Protein AF-W6K2W2-F1 (afdb_monomer_lite)

Radius of gyration: 21.56 Å; chains: 1; bounding box: 45×53×51 Å

Foldseek 3Di:
DDDDDDDDDDDDDDPPDPPDQDALACVLVVLVVQCVVCVHAPQDDDLVLLVVVLCVLVVNDDDDADLLSLLSLQVSLVVLVLLLLLLLVLLLVLLVVNVVGHPCSQSLCVSLVHHPVNNVVSVVVCPPPDDNPRPVLVVQQPPRPSDHSSNSNNSSVQVSLSSVLSSLVSLLVSLVNLVVCCVPQNQQRSLVSHPPGNGSVRSVVSSVVSCVQQNHPPDPSNRRDRDD

Organism: NCBI:txid1193182

Structure (mmCIF, N/CA/C/O backbone):
data_AF-W6K2W2-F1
#
_entry.id   AF-W6K2W2-F1
#
loop_
_atom_site.group_PDB
_atom_site.id
_atom_site.type_symbol
_atom_site.label_atom_id
_atom_site.label_alt_id
_atom_site.label_comp_id
_atom_site.label_asym_id
_atom_site.label_entity_id
_atom_site.label_seq_id
_atom_site.pdbx_PDB_ins_code
_atom_site.Cartn_x
_atom_site.Cartn_y
_atom_site.Cartn_z
_atom_site.occupancy
_atom_site.B_iso_or_equiv
_atom_site.auth_seq_id
_atom_site.auth_comp_id
_atom_site.auth_asym_id
_atom_site.auth_atom_id
_atom_site.pdbx_PDB_model_num
ATOM 1 N N . MET A 1 1 ? 14.641 -29.667 9.450 1.00 38.62 1 MET A N 1
ATOM 2 C CA . MET A 1 1 ? 15.359 -30.822 8.860 1.00 38.62 1 MET A CA 1
ATOM 3 C C . MET A 1 1 ? 14.379 -31.987 8.901 1.00 38.62 1 MET A C 1
ATOM 5 O O . MET A 1 1 ? 13.889 -32.239 9.996 1.00 38.62 1 MET A O 1
ATOM 9 N N . PRO A 1 2 ? 13.960 -32.553 7.755 1.00 34.44 2 PRO A N 1
ATOM 10 C CA . PRO A 1 2 ? 14.846 -33.284 6.848 1.00 34.44 2 PRO A CA 1
ATOM 11 C C . PRO A 1 2 ? 14.806 -32.819 5.383 1.00 34.44 2 PRO A C 1
ATOM 13 O O . PRO A 1 2 ? 13.928 -32.078 4.952 1.00 34.44 2 PRO A O 1
ATOM 16 N N . VAL A 1 3 ? 15.839 -33.260 4.669 1.00 30.75 3 VAL A N 1
ATOM 17 C CA . VAL A 1 3 ? 16.183 -33.016 3.267 1.00 30.75 3 VAL A CA 1
ATOM 18 C C . VAL A 1 3 ? 15.676 -34.199 2.442 1.00 30.75 3 VAL A C 1
ATOM 20 O O . VAL A 1 3 ? 16.015 -35.338 2.755 1.00 30.75 3 VAL A O 1
ATOM 23 N N . CYS A 1 4 ? 14.914 -33.944 1.378 1.00 31.50 4 CYS A N 1
ATOM 24 C CA . CYS A 1 4 ? 14.643 -34.941 0.343 1.00 31.50 4 CYS A CA 1
ATOM 25 C C . CYS A 1 4 ? 15.599 -34.710 -0.831 1.00 31.50 4 CYS A C 1
ATOM 27 O O . CYS A 1 4 ? 15.450 -33.763 -1.599 1.00 31.50 4 CYS A O 1
ATOM 29 N N . LEU A 1 5 ? 16.600 -35.584 -0.929 1.00 31.94 5 LEU A N 1
ATOM 30 C CA . LEU A 1 5 ? 17.456 -35.766 -2.096 1.00 31.94 5 LEU A CA 1
ATOM 31 C C . LEU A 1 5 ? 16.705 -36.628 -3.114 1.00 31.94 5 LEU A C 1
ATOM 33 O O . LEU A 1 5 ? 16.309 -37.748 -2.798 1.00 31.94 5 LEU A O 1
ATOM 37 N N . TRP A 1 6 ? 16.557 -36.131 -4.338 1.00 29.23 6 TRP A N 1
ATOM 38 C CA . TRP A 1 6 ? 16.243 -36.964 -5.494 1.00 29.23 6 TRP A CA 1
ATOM 39 C C . TRP A 1 6 ? 17.297 -36.702 -6.567 1.00 29.23 6 TRP A C 1
ATOM 41 O O . TRP A 1 6 ? 17.437 -35.585 -7.059 1.00 29.23 6 TRP A O 1
ATOM 51 N N . TRP A 1 7 ? 18.080 -37.738 -6.865 1.00 34.34 7 TRP A N 1
ATOM 52 C CA . TRP A 1 7 ? 18.993 -37.802 -7.999 1.00 34.34 7 TRP A CA 1
ATOM 53 C C . TRP A 1 7 ? 18.251 -38.453 -9.167 1.00 34.34 7 TRP A C 1
ATOM 55 O O . TRP A 1 7 ? 17.715 -39.548 -9.023 1.00 34.34 7 TRP A O 1
ATOM 65 N N . GLY A 1 8 ? 18.246 -37.788 -10.318 1.00 30.00 8 GLY A N 1
ATOM 66 C CA . GLY A 1 8 ? 17.743 -38.314 -11.582 1.00 30.00 8 GLY A CA 1
ATOM 67 C C . GLY A 1 8 ? 18.580 -37.747 -12.722 1.00 30.00 8 GLY A C 1
ATOM 68 O O . GLY A 1 8 ? 18.632 -36.537 -12.922 1.00 30.00 8 GLY A O 1
ATOM 69 N N . SER A 1 9 ? 19.301 -38.636 -13.389 1.00 32.00 9 SER A N 1
ATOM 70 C CA . SER A 1 9 ? 20.388 -38.382 -14.329 1.00 32.00 9 SER A CA 1
ATOM 71 C C . SER A 1 9 ? 19.977 -37.688 -15.634 1.00 32.00 9 SER A C 1
ATOM 73 O O . SER A 1 9 ? 19.004 -38.068 -16.273 1.00 32.00 9 SER A O 1
ATOM 75 N N . GLY A 1 10 ? 20.815 -36.730 -16.044 1.00 28.45 10 GLY A N 1
ATOM 76 C CA . GLY A 1 10 ? 21.293 -36.475 -17.409 1.00 28.45 10 GLY A CA 1
ATOM 77 C C . GLY A 1 10 ? 20.328 -36.563 -18.595 1.00 28.45 10 GLY A C 1
ATOM 78 O O . GLY A 1 10 ? 20.159 -37.629 -19.175 1.00 28.45 10 GLY A O 1
ATOM 79 N N . VAL A 1 11 ? 19.916 -35.395 -19.097 1.00 32.28 11 VAL A N 1
ATOM 80 C CA . VAL A 1 11 ? 19.831 -35.143 -20.544 1.00 32.28 11 VAL A CA 1
ATOM 81 C C . VAL A 1 11 ? 20.497 -33.798 -20.824 1.00 32.28 11 VAL A C 1
ATOM 83 O O . VAL A 1 11 ? 20.046 -32.747 -20.372 1.00 32.28 11 VAL A O 1
ATOM 86 N N . SER A 1 12 ? 21.615 -33.855 -21.544 1.00 37.69 12 SER A N 1
ATOM 87 C CA . SER A 1 12 ? 22.362 -32.708 -22.048 1.00 37.69 12 SER A CA 1
ATOM 88 C C . SER A 1 12 ? 21.504 -31.916 -23.035 1.00 37.69 12 SER A C 1
ATOM 90 O O . SER A 1 12 ? 21.269 -32.359 -24.155 1.00 37.69 12 SER A O 1
ATOM 92 N N . GLY A 1 13 ? 21.051 -30.735 -22.617 1.00 28.61 13 GLY A N 1
ATOM 93 C CA . GLY A 1 13 ? 20.374 -29.752 -23.458 1.00 28.61 13 GLY A CA 1
ATOM 94 C C . GLY A 1 13 ? 21.005 -28.379 -23.245 1.00 28.61 13 GLY A C 1
ATOM 95 O O . GLY A 1 13 ? 21.094 -27.898 -22.116 1.00 28.61 13 GLY A O 1
ATOM 96 N N . HIS A 1 14 ? 21.503 -27.798 -24.333 1.00 31.19 14 HIS A N 1
ATOM 97 C CA . HIS A 1 14 ? 22.222 -26.529 -24.450 1.00 31.19 14 HIS A CA 1
ATOM 98 C C . HIS A 1 14 ? 21.904 -25.456 -23.389 1.00 31.19 14 HIS A C 1
ATOM 100 O O . HIS A 1 14 ? 20.979 -24.662 -23.535 1.00 31.19 14 HIS A O 1
ATOM 106 N N . HIS A 1 15 ? 22.758 -25.352 -22.368 1.00 33.19 15 HIS A N 1
ATOM 107 C CA . HIS A 1 15 ? 22.876 -24.154 -21.533 1.00 33.19 15 HIS A CA 1
ATOM 108 C C . HIS A 1 15 ? 23.843 -23.187 -22.219 1.00 33.19 15 HIS A C 1
ATOM 110 O O . HIS A 1 15 ? 25.023 -23.111 -21.892 1.00 33.19 15 HIS A O 1
ATOM 116 N N . GLY A 1 16 ? 23.339 -22.516 -23.251 1.00 34.50 16 GLY A N 1
ATOM 117 C CA . GLY A 1 16 ? 24.110 -21.635 -24.122 1.00 34.50 16 GLY A CA 1
ATOM 118 C C . GLY A 1 16 ? 23.427 -20.293 -24.332 1.00 34.50 16 GLY A C 1
ATOM 119 O O . GLY A 1 16 ? 23.250 -19.871 -25.464 1.00 34.50 16 GLY A O 1
ATOM 120 N N . ALA A 1 17 ? 23.025 -19.631 -23.251 1.00 36.12 17 ALA A N 1
ATOM 121 C CA . ALA A 1 17 ? 22.763 -18.199 -23.265 1.00 36.12 17 ALA A CA 1
ATOM 122 C C . ALA A 1 17 ? 23.249 -17.618 -21.938 1.00 36.12 17 ALA A C 1
ATOM 124 O O . ALA A 1 17 ? 22.479 -17.401 -21.005 1.00 36.12 17 ALA A O 1
ATOM 125 N N . MET A 1 18 ? 24.557 -17.365 -21.848 1.00 37.97 18 MET A N 1
ATOM 126 C CA . MET A 1 18 ? 25.012 -16.245 -21.032 1.00 37.97 18 MET A CA 1
ATOM 127 C C . MET A 1 18 ? 24.288 -15.020 -21.591 1.00 37.97 18 MET A C 1
ATOM 129 O O . MET A 1 18 ? 24.628 -14.546 -22.673 1.00 37.97 18 MET A O 1
ATOM 133 N N . THR A 1 19 ? 23.225 -14.574 -20.924 1.00 49.19 19 THR A N 1
ATOM 134 C CA . THR A 1 19 ? 22.521 -13.339 -21.264 1.00 49.19 19 THR A CA 1
ATOM 135 C C . THR A 1 19 ? 23.540 -12.213 -21.194 1.00 49.19 19 THR A C 1
ATOM 137 O O . THR A 1 19 ? 23.893 -11.767 -20.101 1.00 49.19 19 THR A O 1
ATOM 140 N N . ALA A 1 20 ? 24.069 -11.799 -22.346 1.00 54.56 20 ALA A N 1
ATOM 141 C CA . ALA A 1 20 ? 24.861 -10.586 -22.441 1.00 54.56 20 ALA A CA 1
ATOM 142 C C . ALA A 1 20 ? 24.067 -9.468 -21.756 1.00 54.56 20 ALA A C 1
ATOM 144 O O . ALA A 1 20 ? 22.859 -9.356 -21.982 1.00 54.56 20 ALA A O 1
ATOM 145 N N . ALA A 1 21 ? 24.721 -8.696 -20.882 1.00 61.44 21 ALA A N 1
ATOM 146 C CA . ALA A 1 21 ? 24.079 -7.572 -20.216 1.00 61.44 21 ALA A CA 1
ATOM 147 C C . ALA A 1 21 ? 23.431 -6.681 -21.289 1.00 61.44 21 ALA A C 1
ATOM 149 O O . ALA A 1 21 ? 24.121 -6.150 -22.162 1.00 61.44 21 ALA A O 1
ATOM 150 N N . ARG A 1 22 ? 22.094 -6.616 -21.278 1.00 74.50 22 ARG A N 1
ATOM 151 C CA . ARG A 1 22 ? 21.307 -5.877 -22.272 1.00 74.50 22 ARG A CA 1
ATOM 152 C C . ARG A 1 22 ? 21.637 -4.397 -22.149 1.00 74.50 22 ARG A C 1
ATOM 154 O O . ARG A 1 22 ? 21.842 -3.895 -21.040 1.00 74.50 22 ARG A O 1
ATOM 161 N N . LYS A 1 23 ? 21.738 -3.708 -23.284 1.00 88.06 23 LYS A N 1
ATOM 162 C CA . LYS A 1 23 ? 22.170 -2.311 -23.296 1.00 88.06 23 LYS A CA 1
ATOM 163 C C . LYS A 1 23 ? 21.082 -1.436 -22.665 1.00 88.06 23 LYS A C 1
ATOM 165 O O . LYS A 1 23 ? 19.904 -1.732 -22.845 1.00 88.06 23 LYS A O 1
ATOM 170 N N . PRO A 1 24 ? 21.441 -0.326 -21.997 1.00 89.62 24 PRO A N 1
ATOM 171 C CA . PRO A 1 24 ? 20.452 0.605 -21.451 1.00 89.62 24 PRO A CA 1
ATOM 172 C C . PRO A 1 24 ? 19.453 1.162 -22.476 1.00 89.62 24 PRO A C 1
ATOM 174 O O . PRO A 1 24 ? 18.343 1.541 -22.109 1.00 89.62 24 PRO A O 1
ATOM 177 N N . SER A 1 25 ? 19.824 1.175 -23.763 1.00 89.19 25 SER A N 1
ATOM 178 C CA . SER A 1 25 ? 18.937 1.516 -24.882 1.00 89.19 25 SER A CA 1
ATOM 179 C C . SER A 1 25 ? 17.743 0.573 -25.036 1.00 89.19 25 SER A C 1
ATOM 181 O O . SER A 1 25 ? 16.708 0.992 -25.540 1.00 89.19 25 SER A O 1
ATOM 183 N N . ASP A 1 26 ? 17.878 -0.678 -24.594 1.00 92.31 26 ASP A N 1
ATOM 184 C CA . ASP A 1 26 ? 16.907 -1.744 -24.849 1.00 92.31 26 ASP A CA 1
ATOM 185 C C . ASP A 1 26 ? 15.904 -1.878 -23.685 1.00 92.31 26 ASP A C 1
ATOM 187 O O . ASP A 1 26 ? 14.885 -2.552 -23.804 1.00 92.31 26 ASP A O 1
ATOM 191 N N . TRP A 1 27 ? 16.153 -1.216 -22.545 1.00 95.00 27 TRP A N 1
ATOM 192 C CA . TRP A 1 27 ? 15.378 -1.414 -21.312 1.00 95.00 27 TRP A CA 1
ATOM 193 C C . TRP A 1 27 ? 13.898 -1.040 -21.432 1.00 95.00 27 TRP A C 1
ATOM 195 O O . TRP A 1 27 ? 13.063 -1.683 -20.797 1.00 95.00 27 TRP A O 1
ATOM 205 N N . LEU A 1 28 ? 13.550 -0.028 -22.233 1.00 95.25 28 LEU A N 1
ATOM 206 C CA . LEU A 1 28 ? 12.148 0.358 -22.444 1.00 95.25 28 LEU A CA 1
ATOM 207 C C . LEU A 1 28 ? 11.391 -0.687 -23.273 1.00 95.25 28 LEU A C 1
ATOM 209 O O . LEU A 1 28 ? 10.232 -0.998 -22.982 1.00 95.25 28 LEU A O 1
ATOM 213 N N . GLU A 1 29 ? 12.053 -1.257 -24.280 1.00 94.69 29 GLU A N 1
ATOM 214 C CA . GLU A 1 29 ? 11.504 -2.349 -25.080 1.00 94.69 29 GLU A CA 1
ATOM 215 C C . GLU A 1 29 ? 11.360 -3.613 -24.228 1.00 94.69 29 GLU A C 1
ATOM 217 O O . GLU A 1 29 ? 10.276 -4.196 -24.187 1.00 94.69 29 GLU A O 1
ATOM 222 N N . ASP A 1 30 ? 12.400 -3.976 -23.472 1.00 93.50 30 ASP A N 1
ATOM 223 C CA . ASP A 1 30 ? 12.386 -5.122 -22.559 1.00 93.50 30 ASP A CA 1
ATOM 224 C C . ASP A 1 30 ? 11.271 -4.973 -21.500 1.00 93.50 30 ASP A C 1
ATOM 226 O O . ASP A 1 30 ? 10.539 -5.925 -21.232 1.00 93.50 30 ASP A O 1
ATOM 230 N N . MET A 1 31 ? 11.067 -3.772 -20.940 1.00 94.06 31 MET A N 1
ATOM 231 C CA . MET A 1 31 ? 9.962 -3.490 -20.010 1.00 94.06 31 MET A CA 1
ATOM 232 C C . MET A 1 31 ? 8.589 -3.622 -20.682 1.00 94.06 31 MET A C 1
ATOM 234 O O . MET A 1 31 ? 7.656 -4.194 -20.114 1.00 94.06 31 MET A O 1
ATOM 238 N N . THR A 1 32 ? 8.450 -3.115 -21.906 1.00 93.94 32 THR A N 1
ATOM 239 C CA . THR A 1 32 ? 7.206 -3.231 -22.679 1.00 93.94 32 THR A CA 1
ATOM 240 C C . THR A 1 32 ? 6.889 -4.694 -22.982 1.00 93.94 32 THR A C 1
ATOM 242 O O . THR A 1 32 ? 5.745 -5.131 -22.832 1.00 93.94 32 THR A O 1
ATOM 245 N N . TRP A 1 33 ? 7.901 -5.467 -23.374 1.00 94.00 33 TRP A N 1
ATOM 246 C CA . TRP A 1 33 ? 7.785 -6.904 -23.578 1.00 94.00 33 TRP A CA 1
ATOM 247 C C . TRP A 1 33 ? 7.404 -7.622 -22.281 1.00 94.00 33 TRP A C 1
ATOM 249 O O . TRP A 1 33 ? 6.474 -8.423 -22.301 1.00 94.00 33 TRP A O 1
ATOM 259 N N . HIS A 1 34 ? 8.031 -7.282 -21.151 1.00 93.00 34 HIS A N 1
ATOM 260 C CA . HIS A 1 34 ? 7.729 -7.859 -19.836 1.00 93.00 34 HIS A CA 1
ATOM 261 C C . HIS A 1 34 ? 6.253 -7.682 -19.464 1.00 93.00 34 HIS A C 1
ATOM 263 O O . HIS A 1 34 ? 5.585 -8.660 -19.124 1.00 93.00 34 HIS A O 1
ATOM 269 N N . ARG A 1 35 ? 5.707 -6.463 -19.605 1.00 92.38 35 ARG A N 1
ATOM 270 C CA . ARG A 1 35 ? 4.277 -6.207 -19.344 1.00 92.38 35 ARG A CA 1
ATOM 271 C C . ARG A 1 35 ? 3.378 -7.021 -20.265 1.00 92.38 35 ARG A C 1
ATOM 273 O O . ARG A 1 35 ? 2.355 -7.515 -19.819 1.00 92.38 35 ARG A O 1
ATOM 280 N N . ARG A 1 36 ? 3.729 -7.186 -21.540 1.00 92.94 36 ARG A N 1
ATOM 281 C CA . ARG A 1 36 ? 2.920 -7.999 -22.465 1.00 92.94 36 ARG A CA 1
ATOM 282 C C . ARG A 1 36 ? 2.995 -9.487 -22.136 1.00 92.94 36 ARG A C 1
ATOM 284 O O . ARG A 1 36 ? 1.966 -10.149 -22.112 1.00 92.94 36 ARG A O 1
ATOM 291 N N . MET A 1 37 ? 4.196 -10.000 -21.872 1.00 92.81 37 MET A N 1
ATOM 292 C CA . MET A 1 37 ? 4.434 -11.417 -21.590 1.00 92.81 37 MET A CA 1
ATOM 293 C C . MET A 1 37 ? 3.639 -11.885 -20.373 1.00 92.81 37 MET A C 1
ATOM 295 O O . MET A 1 37 ? 3.075 -12.977 -20.384 1.00 92.81 37 MET A O 1
ATOM 299 N N . TYR A 1 38 ? 3.602 -11.061 -19.330 1.00 89.19 38 TYR A N 1
ATOM 300 C CA . TYR A 1 38 ? 2.978 -11.412 -18.064 1.00 89.19 38 TYR A CA 1
ATOM 301 C C . TYR A 1 38 ? 1.598 -10.806 -17.864 1.00 89.19 38 TYR A C 1
ATOM 303 O O . TYR A 1 38 ? 1.129 -10.817 -16.730 1.00 89.19 38 TYR A O 1
ATOM 311 N N . ASP A 1 39 ? 0.963 -10.279 -18.914 1.00 87.88 39 ASP A N 1
ATOM 312 C 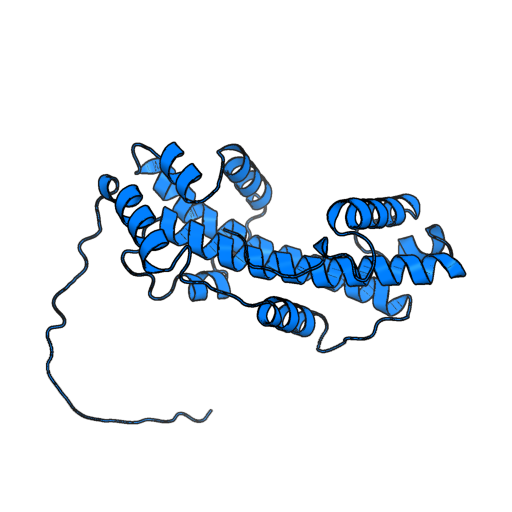CA . ASP A 1 39 ? -0.278 -9.499 -18.821 1.00 87.88 39 ASP A CA 1
ATOM 313 C C . ASP A 1 39 ? -0.249 -8.579 -17.587 1.00 87.88 39 ASP A C 1
ATOM 315 O O . ASP A 1 39 ? -0.905 -8.793 -16.573 1.00 87.88 39 ASP A O 1
ATOM 319 N N . GLN A 1 40 ? 0.649 -7.602 -17.689 1.00 88.81 40 GLN A N 1
ATOM 320 C CA . GLN A 1 40 ? 1.122 -6.646 -16.698 1.00 88.81 40 GLN A CA 1
ATOM 321 C C . GLN A 1 40 ? 2.289 -7.105 -15.822 1.00 88.81 40 GLN A C 1
ATOM 323 O O . GLN A 1 40 ? 3.336 -6.468 -15.902 1.00 88.81 40 GLN A O 1
ATOM 328 N N . SER A 1 41 ? 2.188 -8.155 -15.004 1.00 89.81 41 SER A N 1
ATOM 329 C CA . SER A 1 41 ? 3.255 -8.490 -14.039 1.00 89.81 41 SER A CA 1
ATOM 330 C C . SER A 1 41 ? 3.417 -9.976 -13.763 1.00 89.81 41 SER A C 1
ATOM 332 O O . SER A 1 41 ? 2.448 -10.739 -13.756 1.00 89.81 41 SER A O 1
ATOM 334 N N . LYS A 1 42 ? 4.666 -10.375 -13.493 1.00 92.38 42 LYS A N 1
ATOM 335 C CA . LYS A 1 42 ? 5.005 -11.723 -13.040 1.00 92.38 42 LYS A CA 1
ATOM 336 C C . LYS A 1 42 ? 4.581 -11.939 -11.583 1.00 92.38 42 LYS A C 1
ATOM 338 O O . LYS A 1 42 ? 4.099 -13.018 -11.243 1.00 92.38 42 LYS A O 1
ATOM 343 N N . PHE A 1 43 ? 4.762 -10.938 -10.728 1.00 92.19 43 PHE A N 1
ATOM 344 C CA . PHE A 1 43 ? 4.341 -10.930 -9.336 1.00 92.19 43 PHE A CA 1
ATOM 345 C C . PHE A 1 43 ? 2.839 -10.657 -9.268 1.00 92.19 43 PHE A C 1
ATOM 347 O O . PHE A 1 43 ? 2.370 -9.526 -9.114 1.00 92.19 43 PHE A O 1
ATOM 354 N N . ARG A 1 44 ? 2.074 -11.734 -9.424 1.00 92.81 44 ARG A N 1
ATOM 355 C CA . ARG A 1 44 ? 0.621 -11.721 -9.298 1.00 92.81 44 ARG A CA 1
ATOM 356 C C . ARG A 1 44 ? 0.211 -12.127 -7.899 1.00 92.81 44 ARG A C 1
ATOM 358 O O . ARG A 1 44 ? 0.788 -13.058 -7.339 1.00 92.81 44 ARG A O 1
ATOM 365 N N . TRP A 1 45 ? -0.803 -11.454 -7.387 1.00 94.62 45 TRP A N 1
ATOM 366 C CA . TRP A 1 45 ? -1.437 -11.800 -6.127 1.00 94.62 45 TRP A CA 1
ATOM 367 C C . TRP A 1 45 ? -2.955 -11.715 -6.262 1.00 94.62 45 TRP A C 1
AT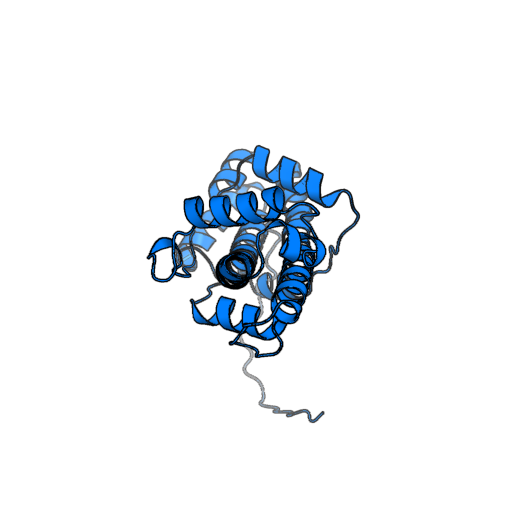OM 369 O O . TRP A 1 45 ? -3.497 -10.941 -7.052 1.00 94.62 45 TRP A O 1
ATOM 379 N N . VAL A 1 46 ? -3.634 -12.560 -5.502 1.00 94.69 46 VAL A N 1
ATOM 380 C CA . VAL A 1 46 ? -5.094 -12.665 -5.427 1.00 94.69 46 VAL A CA 1
ATOM 381 C C . VAL A 1 46 ? -5.583 -12.101 -4.087 1.00 94.69 46 VAL A C 1
ATOM 383 O O . VAL A 1 46 ? -4.763 -11.865 -3.197 1.00 94.69 46 VAL A O 1
ATOM 386 N N . PRO A 1 47 ? -6.891 -11.841 -3.900 1.00 93.56 47 PRO A N 1
ATOM 387 C CA . PRO A 1 47 ? -7.410 -11.254 -2.659 1.00 93.56 47 PRO A CA 1
ATOM 388 C C . PRO A 1 47 ? -7.046 -12.020 -1.376 1.00 93.56 47 PRO A C 1
ATOM 390 O O . PRO A 1 47 ? -6.949 -11.428 -0.299 1.00 93.56 47 PRO A O 1
ATOM 393 N N . GLU A 1 48 ? -6.808 -13.325 -1.483 1.00 96.00 48 GLU A N 1
ATOM 394 C CA . GLU A 1 48 ? -6.392 -14.196 -0.387 1.00 96.00 48 GLU A CA 1
ATOM 395 C C . GLU A 1 48 ? -4.958 -13.920 0.093 1.00 96.00 48 GLU A C 1
ATOM 397 O O . GLU A 1 48 ? -4.659 -14.161 1.267 1.00 96.00 48 GLU A O 1
ATOM 402 N N . ASP A 1 49 ? -4.073 -13.398 -0.763 1.00 96.19 49 ASP A N 1
ATOM 403 C CA . ASP A 1 49 ? -2.676 -13.142 -0.395 1.00 96.19 49 ASP A CA 1
ATOM 404 C C . ASP A 1 49 ? -2.555 -11.971 0.602 1.00 96.19 49 ASP A C 1
ATOM 406 O O . ASP A 1 49 ? -1.979 -12.180 1.677 1.00 96.19 49 ASP A O 1
ATOM 410 N N . PRO A 1 50 ? -3.146 -10.773 0.366 1.00 96.75 50 PRO A N 1
ATOM 411 C CA . PRO A 1 50 ? -3.173 -9.710 1.372 1.00 96.75 50 PRO A CA 1
ATOM 412 C C . PRO A 1 50 ? -3.881 -10.113 2.666 1.00 96.75 50 PRO A C 1
ATOM 414 O O . PRO A 1 50 ? -3.459 -9.699 3.743 1.00 96.75 50 PRO A O 1
ATOM 417 N N . MET A 1 51 ? -4.924 -10.948 2.585 1.00 95.94 51 MET A N 1
ATOM 418 C CA . MET A 1 51 ? -5.605 -11.470 3.774 1.00 95.94 51 MET A CA 1
ATOM 419 C C . MET A 1 51 ? -4.682 -12.384 4.586 1.00 95.94 51 MET A C 1
ATOM 421 O O . MET A 1 51 ? -4.546 -12.219 5.796 1.00 95.94 51 MET A O 1
ATOM 425 N N . SER A 1 52 ? -3.988 -13.315 3.931 1.00 96.31 52 SER A N 1
ATOM 426 C CA . SER A 1 52 ? -3.020 -14.204 4.587 1.00 96.31 52 SER A CA 1
ATOM 427 C C . SER A 1 52 ? -1.872 -13.419 5.225 1.00 96.31 52 SER A C 1
ATOM 429 O O . SER A 1 52 ? -1.402 -13.742 6.321 1.00 96.31 52 SER A O 1
ATOM 431 N N . LEU A 1 53 ? -1.448 -12.341 4.564 1.00 96.31 53 LEU A N 1
ATOM 432 C CA . LEU A 1 53 ? -0.459 -11.413 5.087 1.00 96.31 53 LEU A CA 1
ATOM 433 C C . LEU A 1 53 ? -0.990 -10.701 6.333 1.00 96.31 53 LEU A C 1
ATOM 435 O O . LEU A 1 53 ? -0.354 -10.786 7.380 1.00 96.31 53 LEU A O 1
ATOM 439 N N . ALA A 1 54 ? -2.173 -10.087 6.268 1.00 96.25 54 ALA A N 1
ATOM 440 C CA . ALA A 1 54 ? -2.820 -9.444 7.412 1.00 96.25 54 ALA A CA 1
ATOM 441 C C . ALA A 1 54 ? -2.946 -10.405 8.610 1.00 96.25 54 ALA A C 1
ATOM 443 O O . ALA A 1 54 ? -2.567 -10.055 9.728 1.00 96.25 54 ALA A O 1
ATOM 444 N N . LEU A 1 55 ? -3.357 -11.655 8.371 1.00 96.25 55 LEU A N 1
ATOM 445 C CA . LEU A 1 55 ? -3.443 -12.692 9.403 1.00 96.25 55 LEU A CA 1
ATOM 446 C C . LEU A 1 55 ? -2.087 -13.056 10.010 1.00 96.25 55 LEU A C 1
ATOM 448 O O . LEU A 1 55 ? -2.007 -13.357 11.201 1.00 96.25 55 LEU A O 1
ATOM 452 N N . THR A 1 56 ? -1.004 -13.006 9.238 1.00 95.69 56 THR A N 1
ATOM 453 C CA . THR A 1 56 ? 0.349 -13.216 9.774 1.00 95.69 56 THR A CA 1
ATOM 454 C C . THR A 1 56 ? 0.685 -12.145 10.815 1.00 95.69 56 THR A C 1
ATOM 456 O O . THR A 1 56 ? 1.171 -12.468 11.902 1.00 95.69 56 THR A O 1
ATOM 459 N N . TRP A 1 57 ? 0.345 -10.884 10.537 1.00 93.50 57 TRP A N 1
ATOM 460 C CA . TRP A 1 57 ? 0.561 -9.762 11.456 1.00 93.50 57 TRP A CA 1
ATOM 461 C C . TRP A 1 57 ? -0.352 -9.816 12.680 1.00 93.50 57 TRP A C 1
ATOM 463 O O . TRP A 1 57 ? 0.098 -9.559 13.800 1.00 93.50 57 TRP A O 1
ATOM 473 N N . THR A 1 58 ? -1.609 -10.230 12.508 1.00 94.25 58 THR A N 1
ATOM 474 C CA . THR A 1 58 ? -2.565 -10.382 13.617 1.00 94.25 58 THR A CA 1
ATOM 475 C C . THR A 1 58 ? -2.401 -11.689 14.394 1.00 94.25 58 THR A C 1
ATOM 477 O O . THR A 1 58 ? -3.121 -11.914 15.370 1.00 94.25 58 THR A O 1
ATOM 480 N N . LYS A 1 59 ? -1.443 -12.544 14.007 1.00 92.81 59 LYS A N 1
ATOM 481 C CA . LYS A 1 59 ? -1.227 -13.894 14.560 1.00 92.81 59 LYS A CA 1
ATOM 482 C C . LYS A 1 59 ? -2.486 -14.768 14.470 1.00 92.81 59 LYS A C 1
ATOM 484 O O . LYS A 1 59 ? -2.832 -15.472 15.415 1.00 92.81 59 LYS A O 1
ATOM 489 N N . GLY A 1 60 ? -3.185 -14.680 13.340 1.00 93.31 60 GLY A N 1
ATOM 490 C CA . GLY A 1 60 ? -4.400 -15.432 13.025 1.00 93.31 60 GLY A CA 1
ATOM 491 C C . GLY A 1 60 ? -5.674 -14.878 13.662 1.00 93.31 60 GLY A C 1
ATOM 492 O O . GLY A 1 60 ? -6.727 -15.499 13.548 1.00 93.31 60 GLY A O 1
ATOM 493 N N . ARG A 1 61 ? -5.614 -13.730 14.346 1.00 93.50 61 ARG A N 1
ATOM 494 C CA . ARG A 1 61 ? -6.804 -13.119 14.944 1.00 93.50 61 ARG A CA 1
ATOM 495 C C . ARG A 1 61 ? -7.664 -12.458 13.871 1.00 93.50 61 ARG A C 1
ATOM 497 O O . ARG A 1 61 ? -7.168 -11.635 13.105 1.00 93.50 61 ARG A O 1
ATOM 504 N N . VAL A 1 62 ? -8.953 -12.787 13.904 1.00 91.44 62 VAL A N 1
ATOM 505 C CA . VAL A 1 62 ? -9.995 -12.240 13.019 1.00 91.44 62 VAL A CA 1
ATOM 506 C C . VAL A 1 62 ? -11.031 -11.389 13.757 1.00 91.44 62 VAL A C 1
ATOM 508 O O . VAL A 1 62 ? -11.681 -10.559 13.139 1.00 91.44 62 VAL A O 1
ATOM 511 N N . GLU A 1 63 ? -11.152 -11.546 15.078 1.00 93.38 63 GLU A N 1
ATOM 512 C CA . GLU A 1 63 ? -12.118 -10.809 15.900 1.00 93.38 63 GLU A CA 1
ATOM 513 C C . GLU A 1 63 ? -11.423 -9.845 16.867 1.00 93.38 63 GLU A C 1
ATOM 515 O O . GLU A 1 63 ? -10.524 -10.224 17.639 1.00 93.38 63 GLU A O 1
ATOM 520 N N . PHE A 1 64 ? -11.883 -8.592 16.850 1.00 95.88 64 PHE A N 1
ATOM 521 C CA . PHE A 1 64 ? -11.346 -7.494 17.641 1.00 95.88 64 PHE A CA 1
ATOM 522 C C . PHE A 1 64 ? -12.496 -6.695 18.253 1.00 95.88 64 PHE A C 1
ATOM 524 O O . PHE A 1 64 ? -13.272 -6.093 17.536 1.00 95.88 64 PHE A O 1
ATOM 531 N N . THR A 1 65 ? -12.598 -6.712 19.582 1.00 96.25 65 THR A N 1
ATOM 532 C CA . THR A 1 65 ? -13.741 -6.116 20.304 1.00 96.25 65 THR A CA 1
ATOM 533 C C . THR A 1 65 ? -13.358 -5.278 21.528 1.00 96.25 65 THR A C 1
ATOM 535 O O . THR A 1 65 ? -14.217 -4.888 22.306 1.00 96.25 65 THR A O 1
ATOM 538 N N . THR A 1 66 ? -12.063 -5.048 21.787 1.00 96.06 66 THR A N 1
ATOM 539 C CA . THR A 1 66 ? -11.620 -4.450 23.064 1.00 96.06 66 THR A CA 1
ATOM 540 C C . THR A 1 66 ? -10.673 -3.270 22.859 1.00 96.06 66 THR A C 1
ATOM 542 O O . THR A 1 66 ? -9.921 -3.257 21.882 1.00 96.06 66 THR A O 1
ATOM 545 N N . PRO A 1 67 ? -10.580 -2.339 23.826 1.00 95.06 67 PRO A N 1
ATOM 546 C CA . PRO A 1 67 ? -9.539 -1.306 23.856 1.00 95.06 67 PRO A CA 1
ATOM 547 C C . PRO A 1 67 ? -8.115 -1.858 23.670 1.00 95.06 67 PRO A C 1
ATOM 549 O O . PRO A 1 67 ? -7.289 -1.303 22.945 1.00 95.06 67 PRO A O 1
ATOM 552 N N . GLY A 1 68 ? -7.825 -3.012 24.281 1.00 94.62 68 GLY A N 1
ATOM 553 C CA . GLY A 1 68 ? -6.534 -3.684 24.134 1.00 94.62 68 GLY A CA 1
ATOM 554 C C . GLY A 1 68 ? -6.309 -4.291 22.745 1.00 94.62 68 GLY A C 1
ATOM 555 O O . GLY A 1 68 ? -5.163 -4.528 22.363 1.00 94.62 68 GLY A O 1
ATOM 556 N N . HIS A 1 69 ? -7.371 -4.577 21.991 1.00 96.06 69 HIS A N 1
ATOM 557 C CA . HIS A 1 69 ? -7.282 -4.961 20.583 1.00 96.06 69 HIS A CA 1
ATOM 558 C C . HIS A 1 69 ? -6.956 -3.755 19.703 1.00 96.06 69 HIS A C 1
ATOM 560 O O . HIS A 1 69 ? -6.054 -3.864 18.878 1.00 96.06 69 HIS A O 1
ATOM 566 N N . LEU A 1 70 ? -7.589 -2.605 19.950 1.00 95.69 70 LEU A N 1
ATOM 567 C CA . LEU A 1 70 ? -7.336 -1.365 19.211 1.00 95.69 70 LEU A CA 1
ATOM 568 C C . LEU A 1 70 ? -5.856 -0.961 19.272 1.00 95.69 70 LEU A C 1
ATOM 570 O O . LEU A 1 70 ? -5.223 -0.742 18.242 1.00 95.69 70 LEU A O 1
ATOM 574 N N . ARG A 1 71 ? -5.270 -0.969 20.476 1.00 94.94 71 ARG A N 1
ATOM 575 C CA . ARG A 1 71 ? -3.839 -0.681 20.661 1.00 94.94 71 ARG A CA 1
ATOM 576 C C . ARG A 1 71 ? -2.935 -1.654 19.907 1.00 94.94 71 ARG A C 1
ATOM 578 O O . ARG A 1 71 ? -1.926 -1.249 19.340 1.00 94.94 71 ARG A O 1
ATOM 585 N N . ARG A 1 72 ? -3.268 -2.948 19.930 1.00 94.69 72 ARG A N 1
ATOM 586 C CA . ARG A 1 72 ? -2.478 -3.984 19.249 1.00 94.69 72 ARG A CA 1
ATOM 587 C C . ARG A 1 72 ? -2.546 -3.841 17.731 1.00 94.69 72 ARG A C 1
ATOM 589 O O . ARG A 1 72 ? -1.499 -3.933 17.101 1.00 94.69 72 ARG A O 1
ATOM 596 N N . LEU A 1 73 ? -3.729 -3.564 17.182 1.00 95.38 73 LEU A N 1
ATOM 597 C CA . LEU A 1 73 ? -3.910 -3.292 15.756 1.00 95.38 73 LEU A CA 1
ATOM 598 C C . LEU A 1 73 ? -3.073 -2.097 15.304 1.00 95.38 73 LEU A C 1
ATOM 600 O O . LEU A 1 73 ? -2.404 -2.184 14.283 1.00 95.38 73 LEU A O 1
ATOM 604 N N . ASP A 1 74 ? -3.046 -1.012 16.080 1.00 95.19 74 ASP A N 1
ATOM 605 C CA . ASP A 1 74 ? -2.283 0.176 15.691 1.00 95.19 74 ASP A CA 1
ATOM 606 C C . ASP A 1 74 ? -0.764 -0.061 15.698 1.00 95.19 74 ASP A C 1
ATOM 608 O O . ASP A 1 74 ? -0.048 0.404 14.812 1.00 95.19 74 ASP A O 1
ATOM 612 N N . ILE A 1 75 ? -0.267 -0.850 16.659 1.00 94.25 75 ILE A N 1
ATOM 613 C CA . ILE A 1 75 ? 1.132 -1.305 16.667 1.00 94.25 75 ILE A CA 1
ATOM 614 C C . ILE A 1 75 ? 1.413 -2.166 15.429 1.00 94.25 75 ILE A C 1
ATOM 616 O O . ILE A 1 75 ? 2.388 -1.919 14.727 1.00 94.25 75 ILE A O 1
ATOM 620 N N . GLN A 1 76 ? 0.552 -3.143 15.135 1.00 94.69 76 GLN A N 1
ATOM 621 C CA . GLN A 1 76 ? 0.713 -4.045 13.990 1.00 94.69 76 GLN A CA 1
ATOM 622 C C . GLN A 1 76 ? 0.687 -3.293 12.654 1.00 94.69 76 GLN A C 1
ATOM 624 O O . GLN A 1 76 ? 1.501 -3.584 11.784 1.00 94.69 76 GLN A O 1
ATOM 629 N N . LEU A 1 77 ? -0.188 -2.296 12.510 1.00 94.50 77 LEU A N 1
ATOM 630 C CA . LEU A 1 77 ? -0.220 -1.389 11.360 1.00 94.50 77 LEU A CA 1
ATOM 631 C C . LEU A 1 77 ? 1.089 -0.615 11.221 1.00 94.50 77 LEU A C 1
ATOM 633 O O . LEU A 1 77 ? 1.671 -0.556 10.140 1.00 94.50 77 LEU A O 1
ATOM 637 N N . HIS A 1 78 ? 1.585 -0.044 12.318 1.00 92.00 78 HIS A N 1
ATOM 638 C CA . HIS A 1 78 ? 2.850 0.679 12.298 1.00 92.00 78 HIS A CA 1
ATOM 639 C C . HIS A 1 78 ? 4.023 -0.220 11.877 1.00 92.00 78 HIS A C 1
ATOM 641 O O . HIS A 1 78 ? 4.826 0.172 11.029 1.00 92.00 78 HIS A O 1
ATOM 647 N N . GLU A 1 79 ? 4.110 -1.431 12.428 1.00 92.00 79 GLU A N 1
ATOM 648 C CA . GLU A 1 79 ? 5.163 -2.389 12.088 1.00 92.00 79 GLU A CA 1
ATOM 649 C C . GLU A 1 79 ? 5.043 -2.899 10.643 1.00 92.00 79 GLU A C 1
ATOM 651 O O . GLU A 1 79 ? 6.060 -2.995 9.953 1.00 92.00 79 GLU A O 1
ATOM 656 N N . LEU A 1 80 ? 3.824 -3.161 10.153 1.00 93.69 80 LEU A N 1
ATOM 657 C CA . LEU A 1 80 ? 3.566 -3.543 8.762 1.00 93.69 80 LEU A CA 1
ATOM 658 C C . LEU A 1 80 ? 4.019 -2.448 7.795 1.00 93.69 80 LEU A C 1
ATOM 660 O O . LEU A 1 80 ? 4.747 -2.738 6.848 1.00 93.69 80 LEU A O 1
ATOM 664 N N . ARG A 1 81 ? 3.646 -1.189 8.049 1.00 91.94 81 ARG A N 1
ATOM 665 C CA . ARG A 1 81 ? 4.067 -0.035 7.234 1.00 91.94 81 ARG A CA 1
ATOM 666 C C . ARG A 1 81 ? 5.576 0.145 7.258 1.00 91.94 81 ARG A C 1
ATOM 668 O O . ARG A 1 81 ? 6.187 0.389 6.221 1.00 91.94 81 ARG A O 1
ATOM 675 N N . TYR A 1 82 ? 6.193 -0.011 8.428 1.00 89.81 82 TYR A N 1
ATOM 676 C CA . TYR A 1 82 ? 7.645 0.049 8.558 1.00 89.81 82 TYR A CA 1
ATOM 677 C C . TYR A 1 82 ? 8.336 -1.053 7.744 1.00 89.81 82 TYR A C 1
ATOM 679 O O . TYR A 1 82 ? 9.309 -0.783 7.042 1.00 89.81 82 TYR A O 1
ATOM 687 N N . TYR A 1 83 ? 7.816 -2.280 7.806 1.00 90.94 83 TYR A N 1
ATOM 688 C CA . TYR A 1 83 ? 8.313 -3.412 7.030 1.00 90.94 83 TYR A CA 1
ATOM 689 C C . TYR A 1 83 ? 8.139 -3.181 5.521 1.00 90.94 83 TYR A C 1
ATOM 691 O O . TYR A 1 83 ? 9.104 -3.306 4.769 1.00 90.94 83 TYR A O 1
ATOM 699 N N . ALA A 1 84 ? 6.945 -2.762 5.087 1.00 91.62 84 ALA A N 1
ATOM 700 C CA . ALA A 1 84 ? 6.625 -2.477 3.689 1.00 91.62 84 ALA A CA 1
ATOM 701 C C . ALA A 1 84 ? 7.481 -1.343 3.100 1.00 91.62 84 ALA A C 1
ATOM 703 O O . ALA A 1 84 ? 7.881 -1.429 1.940 1.00 91.62 84 ALA A O 1
ATOM 704 N N . GLY A 1 85 ? 7.863 -0.348 3.909 1.00 89.56 85 GLY A N 1
ATOM 705 C CA . GLY A 1 85 ? 8.809 0.696 3.504 1.00 89.56 85 GLY A CA 1
ATOM 706 C C . GLY A 1 85 ? 10.173 0.152 3.054 1.00 89.56 85 GLY A C 1
ATOM 707 O O . GLY A 1 85 ? 10.822 0.741 2.199 1.00 89.56 85 GLY A O 1
ATOM 708 N N . GLY A 1 86 ? 10.594 -1.027 3.526 1.00 89.81 86 GLY A N 1
ATOM 709 C CA . GLY A 1 86 ? 11.811 -1.667 3.016 1.00 89.81 86 GLY A CA 1
ATOM 710 C C . GLY A 1 86 ? 11.687 -2.184 1.573 1.00 89.81 86 GLY A C 1
ATOM 711 O O . GLY A 1 86 ? 12.701 -2.385 0.904 1.00 89.81 86 GLY A O 1
ATOM 712 N N . ILE A 1 87 ? 10.467 -2.395 1.067 1.00 91.44 87 ILE A N 1
ATOM 713 C CA . ILE A 1 87 ? 10.215 -2.719 -0.348 1.00 91.44 87 ILE A CA 1
ATOM 714 C C . ILE A 1 87 ? 10.377 -1.457 -1.199 1.00 91.44 87 ILE A C 1
ATOM 716 O O . ILE A 1 87 ? 10.985 -1.519 -2.265 1.00 91.44 87 ILE A O 1
ATOM 720 N N . GLU A 1 88 ? 9.882 -0.317 -0.713 1.00 90.88 88 GLU A N 1
ATOM 721 C CA . GLU A 1 88 ? 10.087 1.001 -1.324 1.00 90.88 88 GLU A CA 1
ATOM 722 C C . GLU A 1 88 ? 11.580 1.347 -1.420 1.00 90.88 88 GLU A C 1
ATOM 724 O O . GLU A 1 88 ? 12.063 1.722 -2.491 1.00 90.88 88 GLU A O 1
ATOM 729 N N . ASP A 1 89 ? 12.344 1.117 -0.349 1.00 90.06 89 ASP A N 1
ATOM 730 C CA . ASP A 1 89 ? 13.798 1.316 -0.347 1.00 90.06 89 ASP A CA 1
ATOM 731 C C . ASP A 1 89 ? 14.508 0.443 -1.389 1.00 90.06 89 ASP A C 1
ATOM 733 O O . ASP A 1 89 ? 15.452 0.888 -2.046 1.00 90.06 89 ASP A O 1
ATOM 737 N N . ALA A 1 90 ? 14.046 -0.797 -1.579 1.00 91.25 90 ALA A N 1
ATOM 738 C CA . ALA A 1 90 ? 14.609 -1.712 -2.568 1.00 91.25 90 ALA A CA 1
ATOM 739 C C . ALA A 1 90 ? 14.409 -1.229 -4.019 1.00 91.25 90 ALA A C 1
ATOM 741 O O . ALA A 1 90 ? 15.114 -1.695 -4.915 1.00 91.25 90 ALA A O 1
ATOM 742 N N . MET A 1 91 ? 13.497 -0.281 -4.268 1.00 93.06 91 MET A N 1
ATOM 743 C CA . MET A 1 91 ? 13.318 0.342 -5.585 1.00 93.06 91 MET A CA 1
ATOM 744 C C . MET A 1 91 ? 14.378 1.412 -5.882 1.00 93.06 91 MET A C 1
ATOM 746 O O . MET A 1 91 ? 14.578 1.765 -7.043 1.00 93.06 91 MET A O 1
ATOM 750 N N . LEU A 1 92 ? 15.071 1.949 -4.873 1.00 92.44 92 LEU A N 1
ATOM 751 C CA . LEU A 1 92 ? 15.949 3.110 -5.055 1.00 92.44 92 LEU A CA 1
ATOM 752 C C . LEU A 1 92 ? 17.199 2.806 -5.874 1.00 92.44 92 LEU A C 1
ATOM 754 O O . LEU A 1 92 ? 17.561 3.614 -6.728 1.00 92.44 92 LEU A O 1
ATOM 758 N N . ASP A 1 93 ? 17.833 1.657 -5.646 1.00 91.06 93 ASP A N 1
ATOM 759 C CA . ASP A 1 93 ? 19.023 1.238 -6.390 1.00 91.06 93 ASP A CA 1
ATOM 760 C C . ASP A 1 93 ? 18.723 1.056 -7.895 1.00 91.06 93 ASP A C 1
ATOM 762 O O . ASP A 1 93 ? 19.417 1.672 -8.712 1.00 91.06 93 ASP A O 1
ATOM 766 N N . PRO A 1 94 ? 17.674 0.313 -8.319 1.00 93.94 94 PRO A N 1
ATOM 767 C CA . PRO A 1 94 ? 17.322 0.255 -9.734 1.00 93.94 94 PRO A CA 1
ATOM 768 C C . PRO A 1 94 ? 16.874 1.620 -10.281 1.00 93.94 94 PRO A C 1
ATOM 770 O O . PRO A 1 94 ? 17.270 1.979 -11.386 1.00 93.94 94 PRO A O 1
ATOM 773 N N . LEU A 1 95 ? 16.137 2.446 -9.528 1.00 95.56 95 LEU A N 1
ATOM 774 C CA . LEU A 1 95 ? 15.777 3.801 -9.982 1.00 95.56 95 LEU A CA 1
ATOM 775 C C . LEU A 1 95 ? 17.004 4.706 -10.188 1.00 95.56 95 LEU A C 1
ATOM 777 O O . LEU A 1 95 ? 17.032 5.504 -11.126 1.00 95.56 95 LEU A O 1
ATOM 781 N N . ALA A 1 96 ? 18.025 4.595 -9.336 1.00 93.81 96 ALA A N 1
ATOM 782 C CA . ALA A 1 96 ? 19.287 5.313 -9.501 1.00 93.81 96 ALA A CA 1
ATOM 783 C C . ALA A 1 96 ? 20.023 4.847 -10.763 1.00 93.81 96 ALA A C 1
ATOM 785 O O . ALA A 1 96 ? 20.383 5.677 -11.597 1.00 93.81 96 ALA A O 1
ATOM 786 N N . LEU A 1 97 ? 20.136 3.531 -10.958 1.00 94.50 97 LEU A N 1
ATOM 787 C CA . LEU A 1 97 ? 20.750 2.936 -12.145 1.00 94.50 97 LEU A CA 1
ATOM 788 C C . LEU A 1 97 ? 20.030 3.347 -13.441 1.00 94.50 97 LEU A C 1
ATOM 790 O O . LEU A 1 97 ? 20.666 3.722 -14.425 1.00 94.50 97 LEU A O 1
ATOM 794 N N . ALA A 1 98 ? 18.696 3.326 -13.430 1.00 95.38 98 ALA A N 1
ATOM 795 C CA . ALA A 1 98 ? 17.865 3.775 -14.541 1.00 95.38 98 ALA A CA 1
ATOM 796 C C . ALA A 1 98 ? 18.114 5.248 -14.874 1.00 95.38 98 ALA A C 1
ATOM 798 O O . ALA A 1 98 ? 18.271 5.596 -16.041 1.00 95.38 98 ALA A O 1
ATOM 799 N N . ARG A 1 99 ? 18.185 6.111 -13.855 1.00 96.00 99 ARG A N 1
ATOM 800 C CA . ARG A 1 99 ? 18.438 7.544 -14.034 1.00 96.00 99 ARG A CA 1
ATOM 801 C C . ARG A 1 99 ? 19.820 7.827 -14.617 1.00 96.00 99 ARG A C 1
ATOM 803 O O . ARG A 1 99 ? 19.966 8.788 -15.364 1.00 96.00 99 ARG A O 1
ATOM 810 N N . GLU A 1 100 ? 20.822 7.041 -14.242 1.00 95.81 100 GLU A N 1
ATOM 811 C CA . GLU A 1 100 ? 22.198 7.220 -14.711 1.00 95.81 100 GLU A CA 1
ATOM 812 C C . GLU A 1 100 ? 22.402 6.728 -16.145 1.00 95.81 100 GLU A C 1
ATOM 814 O O . GLU A 1 100 ? 23.167 7.336 -16.891 1.00 95.81 100 GLU A O 1
ATOM 819 N N . GLN A 1 101 ? 21.743 5.633 -16.531 1.00 95.25 101 GLN A N 1
ATOM 820 C CA . GLN A 1 101 ? 22.083 4.918 -17.764 1.00 95.25 101 GLN A CA 1
ATOM 821 C C . GLN A 1 101 ? 21.002 4.949 -18.844 1.00 95.25 101 GLN A C 1
ATOM 823 O O . GLN A 1 101 ? 21.329 4.753 -20.013 1.00 95.25 101 GLN A O 1
ATOM 828 N N . CYS A 1 102 ? 19.731 5.177 -18.501 1.00 94.00 102 CYS A N 1
ATOM 829 C CA . CYS A 1 102 ? 18.653 5.210 -19.485 1.00 94.00 102 CYS A CA 1
ATOM 830 C C . CYS A 1 102 ? 18.537 6.608 -20.117 1.00 94.00 102 CYS A C 1
ATOM 832 O O . CYS A 1 102 ? 18.231 7.566 -19.400 1.00 94.00 102 CYS A O 1
ATOM 834 N N . PRO A 1 103 ? 18.707 6.749 -21.448 1.00 91.06 103 PRO A N 1
ATOM 835 C CA . PRO A 1 103 ? 18.576 8.044 -22.120 1.00 91.06 103 PRO A CA 1
ATOM 836 C C . PRO A 1 103 ? 17.183 8.670 -21.971 1.00 91.06 103 PRO A C 1
ATOM 838 O O . PRO A 1 103 ? 17.068 9.889 -21.878 1.00 91.06 103 PRO A O 1
ATOM 841 N N . ASP A 1 104 ? 16.136 7.842 -21.910 1.00 94.56 104 ASP A N 1
ATOM 842 C CA . ASP A 1 104 ? 14.750 8.275 -21.719 1.00 94.56 104 ASP A CA 1
ATOM 843 C C . ASP A 1 104 ? 14.174 7.727 -20.405 1.00 94.56 104 ASP A C 1
ATOM 845 O O . ASP A 1 104 ? 13.225 6.941 -20.347 1.00 94.56 104 ASP A O 1
ATOM 849 N N . TYR A 1 105 ? 14.797 8.155 -19.306 1.00 95.19 105 TYR A N 1
ATOM 850 C CA . TYR A 1 105 ? 14.378 7.804 -17.950 1.00 95.19 105 TYR A CA 1
ATOM 851 C C . TYR A 1 105 ? 12.915 8.176 -17.665 1.00 95.19 105 TYR A C 1
ATOM 853 O O . TYR A 1 105 ? 12.228 7.453 -16.946 1.00 95.19 105 TYR A O 1
ATOM 861 N N . ARG A 1 106 ? 12.417 9.283 -18.236 1.00 96.31 106 ARG A N 1
ATOM 862 C CA . ARG A 1 106 ? 11.034 9.729 -18.024 1.00 96.31 106 ARG A CA 1
ATOM 863 C C . ARG A 1 106 ? 10.035 8.743 -18.625 1.00 96.31 106 ARG A C 1
ATOM 865 O O . ARG A 1 106 ? 9.124 8.339 -17.910 1.00 96.31 106 ARG A O 1
ATOM 872 N N . ALA A 1 107 ? 10.225 8.323 -19.878 1.00 95.81 107 ALA A N 1
ATOM 873 C CA . ALA A 1 107 ? 9.363 7.306 -20.480 1.00 95.81 107 ALA A CA 1
ATOM 874 C C . ALA A 1 107 ? 9.418 5.988 -19.692 1.00 95.81 107 ALA A C 1
ATOM 876 O O . ALA A 1 107 ? 8.399 5.329 -19.498 1.00 95.8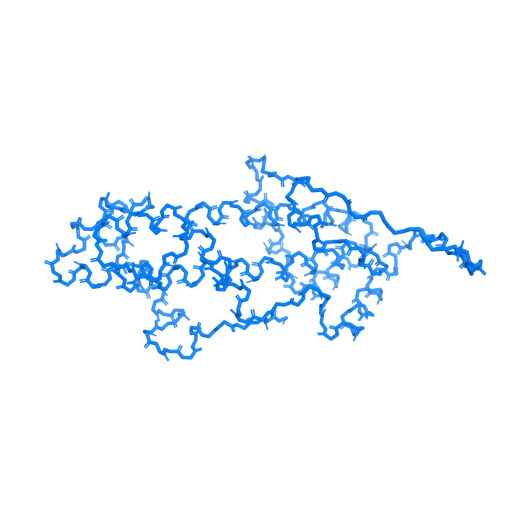1 107 ALA A O 1
ATOM 877 N N . GLY A 1 108 ? 10.590 5.627 -19.164 1.00 95.69 108 GLY A N 1
ATOM 878 C CA . GLY A 1 108 ? 10.730 4.465 -18.292 1.00 95.69 108 GLY A CA 1
ATOM 879 C C . GLY A 1 108 ? 9.940 4.565 -16.984 1.00 95.69 108 GLY A C 1
ATOM 880 O O . GLY A 1 108 ? 9.312 3.587 -16.583 1.00 95.69 108 GLY A O 1
ATOM 881 N N . LEU A 1 109 ? 9.906 5.741 -16.345 1.00 96.75 109 LEU A N 1
ATOM 882 C CA . LEU A 1 109 ? 9.060 5.977 -15.168 1.00 96.75 109 LEU A CA 1
ATOM 883 C C . LEU A 1 109 ? 7.570 5.834 -15.497 1.00 96.75 109 LEU A C 1
ATOM 885 O O . LEU A 1 109 ? 6.845 5.159 -14.767 1.00 96.75 109 LEU A O 1
ATOM 889 N N . GLU A 1 110 ? 7.128 6.397 -16.621 1.00 95.62 110 GLU A N 1
ATOM 890 C CA . GLU A 1 110 ? 5.742 6.272 -17.088 1.00 95.62 110 GLU A CA 1
ATOM 891 C C . GLU A 1 110 ? 5.368 4.802 -17.347 1.00 95.62 110 GLU A C 1
ATOM 893 O O . GLU A 1 110 ? 4.294 4.353 -16.939 1.00 95.62 110 GLU A O 1
ATOM 898 N N . LEU A 1 111 ? 6.277 4.009 -17.931 1.00 94.06 111 LEU A N 1
ATOM 899 C CA . LEU A 1 111 ? 6.071 2.572 -18.154 1.00 94.06 111 LEU A CA 1
ATOM 900 C C . LEU A 1 111 ? 5.887 1.777 -16.864 1.00 94.06 111 LEU A C 1
ATOM 902 O O . LEU A 1 111 ? 5.185 0.763 -16.886 1.00 94.06 111 LEU A O 1
ATOM 906 N N . VAL A 1 112 ? 6.499 2.214 -15.764 1.00 94.62 112 VAL A N 1
ATOM 907 C CA . VAL A 1 112 ? 6.333 1.584 -14.451 1.00 94.62 112 VAL A CA 1
ATOM 908 C C . VAL A 1 112 ? 5.296 2.292 -13.589 1.00 94.62 112 VAL A C 1
ATOM 910 O O . VAL A 1 112 ? 5.221 1.985 -12.405 1.00 94.62 112 VAL A O 1
ATOM 913 N N . GLY A 1 113 ? 4.495 3.204 -14.153 1.00 94.19 113 GLY A N 1
ATOM 914 C CA . GLY A 1 113 ? 3.405 3.900 -13.467 1.00 94.19 113 GLY A CA 1
ATOM 915 C C . GLY A 1 113 ? 3.871 4.842 -12.357 1.00 94.19 113 GLY A C 1
ATOM 916 O O . GLY A 1 113 ? 3.209 4.938 -11.325 1.00 94.19 113 GLY A O 1
ATOM 917 N N . MET A 1 114 ? 5.025 5.483 -12.540 1.00 95.94 114 MET A N 1
ATOM 918 C CA . MET A 1 114 ? 5.603 6.436 -11.598 1.00 95.94 114 MET A CA 1
ATOM 919 C C . MET A 1 114 ? 5.860 7.786 -12.258 1.00 95.94 114 MET A C 1
ATOM 921 O O . MET A 1 114 ? 6.140 7.898 -13.449 1.00 95.94 114 MET A O 1
ATOM 925 N N . THR A 1 115 ? 5.829 8.824 -11.441 1.00 95.94 115 THR A N 1
ATOM 926 C CA . THR A 1 115 ? 6.251 10.176 -11.778 1.00 95.94 115 THR A CA 1
ATOM 927 C C . THR A 1 115 ? 7.585 10.497 -11.110 1.00 95.94 115 THR A C 1
ATOM 929 O O . THR A 1 115 ? 8.052 9.799 -10.207 1.00 95.94 115 THR A O 1
ATOM 932 N N . LYS A 1 116 ? 8.211 11.606 -11.516 1.00 94.44 116 LYS A N 1
ATOM 933 C CA . LYS A 1 116 ? 9.389 12.128 -10.810 1.00 94.44 116 LYS A CA 1
ATOM 934 C C . LYS A 1 116 ? 9.074 12.433 -9.338 1.00 94.44 116 LYS A C 1
ATOM 936 O O . LYS A 1 116 ? 9.903 12.148 -8.481 1.00 94.44 116 LYS A O 1
ATOM 941 N N . THR A 1 117 ? 7.883 12.965 -9.061 1.00 95.50 117 THR A N 1
ATOM 942 C CA . THR A 1 117 ? 7.430 13.283 -7.702 1.00 95.50 117 THR A CA 1
ATOM 943 C C . THR A 1 117 ? 7.390 12.038 -6.823 1.00 95.50 117 THR A C 1
ATOM 945 O O . THR A 1 117 ? 7.874 12.087 -5.698 1.00 95.50 117 THR A O 1
ATOM 948 N N . ASP A 1 118 ? 6.906 10.910 -7.349 1.00 94.50 118 ASP A N 1
ATOM 949 C CA . ASP A 1 118 ? 6.883 9.645 -6.604 1.00 94.50 118 ASP A CA 1
ATOM 950 C C . ASP A 1 118 ? 8.301 9.205 -6.220 1.00 94.50 118 ASP A C 1
ATOM 952 O O . ASP A 1 118 ? 8.557 8.823 -5.081 1.00 94.50 118 ASP A O 1
ATOM 956 N N . VAL A 1 119 ? 9.257 9.330 -7.147 1.00 93.94 119 VAL A N 1
ATOM 957 C CA . VAL A 1 119 ? 10.670 9.009 -6.888 1.00 93.94 119 VAL A CA 1
ATOM 958 C C . VAL A 1 119 ? 11.284 9.950 -5.847 1.00 93.94 119 VAL A C 1
ATOM 960 O O . VAL A 1 119 ? 12.063 9.505 -5.003 1.00 93.94 119 VAL A O 1
ATOM 963 N N . ASP A 1 120 ? 10.953 11.240 -5.888 1.00 91.94 120 ASP A N 1
ATOM 964 C CA . ASP A 1 120 ? 11.446 12.220 -4.917 1.00 91.94 120 ASP A CA 1
ATOM 965 C C . ASP A 1 120 ? 10.868 11.954 -3.511 1.00 91.94 120 ASP A C 1
ATOM 967 O O . ASP A 1 120 ? 11.611 12.013 -2.529 1.00 91.94 120 ASP A O 1
ATOM 971 N N . ILE A 1 121 ? 9.589 11.566 -3.409 1.00 90.56 121 ILE A N 1
ATOM 972 C CA . ILE A 1 121 ? 8.947 11.146 -2.150 1.00 90.56 121 ILE A CA 1
ATOM 973 C C . ILE A 1 121 ? 9.617 9.886 -1.589 1.00 90.56 121 ILE A C 1
ATOM 975 O O . ILE A 1 121 ? 9.988 9.868 -0.415 1.00 90.56 121 ILE A O 1
ATOM 979 N N . LEU A 1 122 ? 9.836 8.861 -2.420 1.00 90.31 122 LEU A N 1
ATOM 980 C CA . LEU A 1 122 ? 10.530 7.634 -2.009 1.00 90.31 122 LEU A CA 1
ATOM 981 C C . LEU A 1 122 ? 11.919 7.945 -1.444 1.00 90.31 122 LEU A C 1
ATOM 983 O O . LEU A 1 122 ? 12.286 7.476 -0.369 1.00 90.31 122 LEU A O 1
ATOM 987 N N . ARG A 1 123 ? 12.686 8.793 -2.137 1.00 88.19 123 ARG A N 1
ATOM 988 C CA . ARG A 1 123 ? 14.022 9.211 -1.690 1.00 88.19 123 ARG A CA 1
ATOM 989 C C . ARG A 1 123 ? 13.976 9.965 -0.371 1.00 88.19 123 ARG A C 1
ATOM 991 O O . ARG A 1 123 ? 14.824 9.715 0.477 1.00 88.19 123 ARG A O 1
ATOM 998 N N . TYR A 1 124 ? 13.013 10.868 -0.202 1.00 85.69 124 TYR A N 1
ATOM 999 C CA . TYR A 1 124 ? 12.834 11.614 1.040 1.00 85.69 124 TYR A CA 1
ATOM 1000 C C . TYR A 1 124 ? 12.538 10.677 2.220 1.00 85.69 124 TYR A C 1
ATOM 1002 O O . TYR A 1 124 ? 13.171 10.788 3.270 1.00 85.69 124 TYR A O 1
ATOM 1010 N N . ASN A 1 125 ? 11.646 9.703 2.024 1.00 81.94 125 ASN A N 1
ATOM 1011 C CA . ASN A 1 125 ? 11.253 8.741 3.056 1.00 81.94 125 ASN A CA 1
ATOM 1012 C C . ASN A 1 125 ? 12.373 7.747 3.420 1.00 81.94 125 ASN A C 1
ATOM 1014 O O . ASN A 1 125 ? 12.424 7.259 4.551 1.00 81.94 125 ASN A O 1
ATOM 1018 N N . ALA A 1 126 ? 13.304 7.493 2.499 1.00 76.38 126 ALA A N 1
ATOM 1019 C CA . ALA A 1 126 ? 14.412 6.558 2.680 1.00 76.38 126 ALA A CA 1
ATOM 1020 C C . ALA A 1 126 ? 15.632 7.119 3.434 1.00 76.38 126 ALA A C 1
ATOM 1022 O O . ALA A 1 126 ? 16.538 6.359 3.796 1.00 76.38 126 ALA A O 1
ATOM 1023 N N . LEU A 1 127 ? 15.676 8.429 3.725 1.00 56.31 127 LEU A N 1
ATOM 1024 C CA . LEU A 1 127 ? 16.8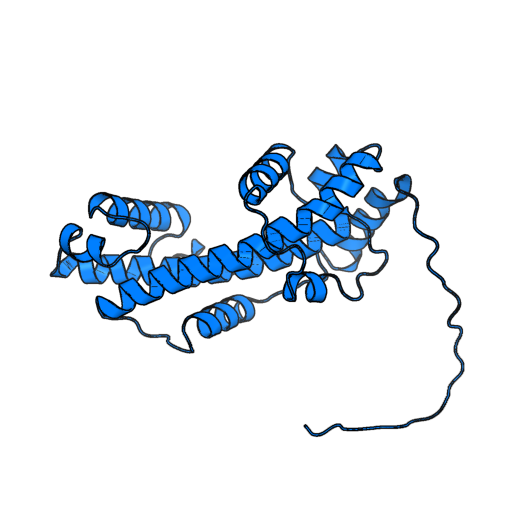07 9.116 4.385 1.00 56.31 127 LEU A CA 1
ATOM 1025 C C . LEU A 1 127 ? 17.118 8.627 5.823 1.00 56.31 127 LEU A C 1
ATOM 1027 O O . LEU A 1 127 ? 18.008 9.162 6.478 1.00 56.31 127 LEU A O 1
ATOM 1031 N N . GLY A 1 128 ? 16.438 7.581 6.305 1.00 55.69 128 GLY A N 1
ATOM 1032 C CA . GLY A 1 128 ? 16.667 6.910 7.587 1.00 55.69 128 GLY A CA 1
ATOM 1033 C C . GLY A 1 128 ? 17.469 5.599 7.534 1.00 55.69 128 GLY A C 1
ATOM 1034 O O . GLY A 1 128 ? 17.490 4.891 8.537 1.00 55.69 128 GLY A O 1
ATOM 1035 N N . GLY A 1 129 ? 18.101 5.240 6.407 1.00 52.69 129 GLY A N 1
ATOM 1036 C CA . GLY A 1 129 ? 19.026 4.092 6.338 1.00 52.69 129 GLY A CA 1
ATOM 1037 C C . GLY A 1 129 ? 18.352 2.720 6.458 1.00 52.69 129 GLY A C 1
ATOM 1038 O O . GLY A 1 129 ? 18.861 1.826 7.135 1.00 52.69 129 GLY A O 1
ATOM 1039 N N . ARG A 1 130 ? 17.188 2.559 5.830 1.00 59.06 130 ARG A N 1
ATOM 1040 C CA . ARG A 1 130 ? 16.364 1.353 5.935 1.00 59.06 130 ARG A CA 1
ATOM 1041 C C . ARG A 1 130 ? 16.754 0.271 4.912 1.00 59.06 130 ARG A C 1
ATOM 1043 O O . ARG A 1 130 ? 17.647 0.430 4.078 1.00 59.06 130 ARG A O 1
ATOM 1050 N N . VAL A 1 131 ? 16.209 -0.920 5.146 1.00 57.69 131 VAL A N 1
ATOM 1051 C CA . VAL A 1 131 ? 16.757 -2.240 4.801 1.00 57.69 131 VAL A CA 1
ATOM 1052 C C . VAL A 1 131 ? 16.859 -2.460 3.284 1.00 57.69 131 VAL A C 1
ATOM 1054 O O . VAL A 1 131 ? 15.972 -3.043 2.672 1.00 57.69 131 VAL A O 1
ATOM 1057 N N . ARG A 1 132 ? 18.017 -2.138 2.687 1.00 58.69 132 ARG A N 1
ATOM 1058 C CA . ARG A 1 132 ? 18.343 -2.478 1.278 1.00 58.69 132 ARG A CA 1
ATOM 1059 C C . ARG A 1 132 ? 18.250 -3.978 0.958 1.00 58.69 132 ARG A C 1
ATOM 1061 O O . ARG A 1 132 ? 18.196 -4.385 -0.195 1.00 58.69 132 ARG A O 1
ATOM 1068 N N . ASN A 1 133 ? 18.252 -4.822 1.989 1.00 69.06 133 ASN A N 1
ATOM 1069 C CA . ASN A 1 133 ? 18.211 -6.278 1.890 1.00 69.06 133 ASN A CA 1
ATOM 1070 C C . ASN A 1 133 ? 16.853 -6.856 2.320 1.00 69.06 133 ASN A C 1
ATOM 1072 O O . ASN A 1 133 ? 16.810 -7.797 3.112 1.00 69.06 133 ASN A O 1
ATOM 1076 N N . HIS A 1 134 ? 15.746 -6.313 1.811 1.00 84.25 134 HIS A N 1
ATOM 1077 C CA . HIS A 1 134 ? 14.420 -6.840 2.122 1.00 84.25 134 HIS A CA 1
ATOM 1078 C C . HIS A 1 134 ? 14.242 -8.257 1.523 1.00 84.25 134 HIS A C 1
ATOM 1080 O O . HIS A 1 134 ? 14.385 -8.434 0.307 1.00 84.25 134 HIS A O 1
ATOM 1086 N N . PRO A 1 135 ? 13.956 -9.299 2.331 1.00 87.19 135 PRO A N 1
ATOM 1087 C CA . PRO A 1 135 ? 13.933 -10.687 1.859 1.00 87.19 135 PRO A CA 1
ATOM 1088 C C . PRO A 1 135 ? 12.843 -10.935 0.813 1.00 87.19 135 PRO A C 1
ATOM 1090 O O . PRO A 1 135 ? 13.101 -11.607 -0.186 1.00 87.19 135 PRO A O 1
ATOM 1093 N N . GLU A 1 136 ? 11.663 -10.336 0.989 1.00 89.00 136 GLU A N 1
ATOM 1094 C CA . GLU A 1 136 ? 10.580 -10.471 0.010 1.00 89.00 136 GLU A CA 1
ATOM 1095 C C . GLU A 1 136 ? 10.898 -9.735 -1.297 1.00 89.00 136 GLU A C 1
ATOM 1097 O O . GLU A 1 136 ? 10.711 -10.316 -2.359 1.00 89.00 136 GLU A O 1
ATOM 1102 N N . ALA A 1 137 ? 11.525 -8.551 -1.261 1.00 88.69 137 ALA A N 1
ATOM 1103 C CA . ALA A 1 137 ? 11.990 -7.876 -2.474 1.00 88.69 137 ALA A CA 1
ATOM 1104 C C . ALA A 1 137 ? 12.944 -8.781 -3.272 1.00 88.69 137 ALA A C 1
ATOM 1106 O O . ALA A 1 137 ? 12.763 -8.998 -4.468 1.00 88.69 137 ALA A O 1
ATOM 1107 N N . LYS A 1 138 ? 13.901 -9.432 -2.595 1.00 88.00 138 LYS A N 1
ATOM 1108 C CA . LYS A 1 138 ? 14.779 -10.425 -3.237 1.00 88.00 138 LYS A CA 1
ATOM 1109 C C . LYS A 1 138 ? 14.003 -11.598 -3.828 1.00 88.00 138 LYS A C 1
ATOM 1111 O O . LYS A 1 138 ? 14.425 -12.136 -4.845 1.00 88.00 138 LYS A O 1
ATOM 1116 N N . ARG A 1 139 ? 12.918 -12.037 -3.189 1.00 87.06 139 ARG A N 1
ATOM 1117 C CA . ARG A 1 139 ? 12.073 -13.130 -3.680 1.00 87.06 139 ARG A CA 1
ATOM 1118 C C . ARG A 1 139 ? 11.267 -12.712 -4.911 1.00 87.06 139 ARG A C 1
ATOM 1120 O O . ARG A 1 139 ? 11.260 -13.481 -5.868 1.00 87.06 139 ARG A O 1
ATOM 1127 N N . ALA A 1 140 ? 10.666 -11.521 -4.918 1.00 87.56 140 ALA A N 1
ATOM 1128 C CA . ALA A 1 140 ? 9.942 -10.977 -6.072 1.00 87.56 140 ALA A CA 1
ATOM 1129 C C . ALA A 1 140 ? 10.831 -10.882 -7.314 1.00 87.56 140 ALA A C 1
ATOM 1131 O O . ALA A 1 140 ? 10.416 -11.240 -8.413 1.00 87.56 140 ALA A O 1
ATOM 1132 N N . LEU A 1 141 ? 12.086 -10.468 -7.128 1.00 90.50 141 LEU A N 1
ATOM 1133 C CA . LEU A 1 141 ? 13.017 -10.263 -8.236 1.00 90.50 141 LEU A CA 1
ATOM 1134 C C . LEU A 1 141 ? 13.619 -11.556 -8.811 1.00 90.50 141 LEU A C 1
ATOM 1136 O O . LEU A 1 141 ? 14.285 -11.526 -9.849 1.00 90.50 141 LEU A O 1
ATOM 1140 N N . ARG A 1 142 ? 13.406 -12.716 -8.175 1.00 87.62 142 ARG A N 1
ATOM 1141 C CA . ARG A 1 142 ? 13.996 -13.978 -8.643 1.00 87.62 142 ARG A CA 1
ATOM 1142 C C . ARG A 1 142 ? 13.372 -14.448 -9.952 1.00 87.62 142 ARG A C 1
ATOM 1144 O O . ARG A 1 142 ? 12.156 -14.585 -10.093 1.00 87.62 142 ARG A O 1
ATOM 1151 N N . GLY A 1 143 ? 14.246 -14.792 -10.896 1.00 83.69 143 GLY A N 1
ATOM 1152 C CA . GLY A 1 143 ? 13.875 -15.420 -12.162 1.00 83.69 143 GLY A CA 1
ATOM 1153 C C . GLY A 1 143 ? 13.029 -14.530 -13.070 1.00 83.69 143 GLY A C 1
ATOM 1154 O O . GLY A 1 143 ? 12.225 -15.062 -13.833 1.00 83.69 143 GLY A O 1
ATOM 1155 N N . ILE A 1 144 ? 13.103 -13.202 -12.931 1.00 84.25 144 ILE A N 1
ATOM 1156 C CA . ILE A 1 144 ? 12.548 -12.284 -13.934 1.00 84.25 144 ILE A CA 1
ATOM 1157 C C . ILE A 1 144 ? 13.349 -12.489 -15.231 1.00 84.25 144 ILE A C 1
ATOM 1159 O O . ILE A 1 144 ? 14.579 -12.400 -15.182 1.00 84.25 144 ILE A O 1
ATOM 1163 N N . PRO A 1 145 ? 12.706 -12.806 -16.368 1.00 76.62 145 PRO A N 1
ATOM 1164 C CA . PRO A 1 145 ? 13.396 -12.847 -17.650 1.00 76.62 145 PRO A CA 1
ATOM 1165 C C . PRO A 1 145 ? 13.830 -11.431 -18.036 1.00 76.62 145 PRO A C 1
ATOM 1167 O O . PRO A 1 145 ? 13.064 -10.491 -17.868 1.00 76.62 145 PRO A O 1
ATOM 1170 N N . LEU A 1 146 ? 15.051 -11.288 -18.558 1.00 80.81 146 LEU A N 1
ATOM 1171 C CA . LEU A 1 146 ? 15.617 -9.995 -18.975 1.00 80.81 146 LEU A CA 1
ATOM 1172 C C . LEU A 1 146 ? 15.536 -8.916 -17.871 1.00 80.81 146 LEU A C 1
ATOM 1174 O O . LEU A 1 146 ? 14.935 -7.860 -18.076 1.00 80.81 146 LEU A O 1
ATOM 1178 N N . PRO A 1 147 ? 16.124 -9.163 -16.682 1.00 85.56 147 PRO A N 1
ATOM 1179 C CA . PRO A 1 147 ? 16.015 -8.227 -15.577 1.00 85.56 147 PRO A CA 1
ATOM 1180 C C . PRO A 1 147 ? 16.692 -6.903 -15.943 1.00 85.56 147 PRO A C 1
ATOM 1182 O O . PRO A 1 147 ? 17.896 -6.849 -16.190 1.00 85.56 147 PRO A O 1
ATOM 1185 N N . ASN A 1 148 ? 15.916 -5.827 -15.923 1.00 92.50 148 ASN A N 1
ATOM 1186 C CA . ASN A 1 148 ? 16.394 -4.459 -16.064 1.00 92.50 148 ASN A CA 1
ATOM 1187 C C . ASN A 1 148 ? 15.831 -3.593 -14.922 1.00 92.50 148 ASN A C 1
ATOM 1189 O O . ASN A 1 148 ? 14.965 -4.050 -14.170 1.00 92.50 148 ASN A O 1
ATOM 1193 N N . PRO A 1 149 ? 16.322 -2.360 -14.736 1.00 95.06 149 PRO A N 1
ATOM 1194 C CA . PRO A 1 149 ? 15.869 -1.518 -13.637 1.00 95.06 149 PRO A CA 1
ATOM 1195 C C . PRO A 1 149 ? 14.354 -1.287 -13.589 1.00 95.06 149 PRO A C 1
ATOM 1197 O O . PRO A 1 149 ? 13.760 -1.372 -12.517 1.00 95.06 149 PRO A O 1
ATOM 1200 N N . PHE A 1 150 ? 13.709 -1.055 -14.734 1.00 96.19 150 PHE A N 1
ATOM 1201 C CA . PHE A 1 150 ? 12.268 -0.810 -14.793 1.00 96.19 150 PHE A CA 1
ATOM 1202 C C . PHE A 1 150 ? 11.469 -2.074 -14.486 1.00 96.19 150 PHE A C 1
ATOM 1204 O O . PHE A 1 150 ? 10.522 -2.011 -13.705 1.00 96.19 150 PHE A O 1
ATOM 1211 N N . SER A 1 151 ? 11.882 -3.237 -15.004 1.00 94.69 151 SER A N 1
ATOM 1212 C CA . SER A 1 151 ? 11.207 -4.502 -14.684 1.00 94.69 151 SER A CA 1
ATOM 1213 C C . SER A 1 151 ? 11.328 -4.829 -13.197 1.00 94.69 151 SER A C 1
ATOM 1215 O O . SER A 1 151 ? 10.377 -5.307 -12.594 1.00 94.69 151 SER A O 1
ATOM 1217 N N . GLN A 1 152 ? 12.468 -4.526 -12.572 1.00 94.81 152 GLN A N 1
ATOM 1218 C CA . GLN A 1 152 ? 12.639 -4.702 -11.130 1.00 94.81 152 GLN A CA 1
ATOM 1219 C C . GLN A 1 152 ? 11.723 -3.770 -10.333 1.00 94.81 152 GLN A C 1
ATOM 1221 O O . GLN A 1 152 ? 10.994 -4.237 -9.462 1.00 94.81 152 GLN A O 1
ATOM 1226 N N . VAL A 1 153 ? 11.713 -2.471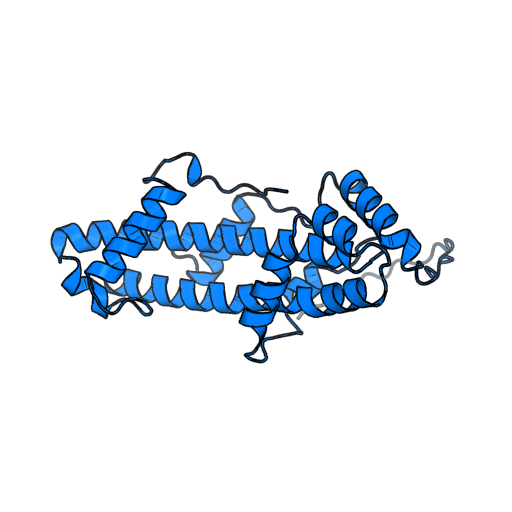 -10.653 1.00 95.81 153 VAL A N 1
ATOM 1227 C CA . VAL A 1 153 ? 10.837 -1.489 -9.991 1.00 95.81 153 VAL A CA 1
ATOM 1228 C C . VAL A 1 153 ? 9.375 -1.889 -10.134 1.00 95.81 153 VAL A C 1
ATOM 1230 O O . VAL A 1 153 ? 8.641 -1.883 -9.153 1.00 95.81 153 VAL A O 1
ATOM 1233 N N . TRP A 1 154 ? 8.957 -2.293 -11.330 1.00 96.00 154 TRP A N 1
ATOM 1234 C CA . TRP A 1 154 ? 7.591 -2.719 -11.587 1.00 96.00 154 TRP A CA 1
ATOM 1235 C C . TRP A 1 154 ? 7.157 -3.888 -10.700 1.00 96.00 154 TRP A C 1
ATOM 1237 O O . TRP A 1 154 ? 6.119 -3.815 -10.047 1.00 96.00 154 TRP A O 1
ATOM 1247 N N . GLU A 1 155 ? 7.970 -4.939 -10.618 1.00 95.38 155 GLU A N 1
ATOM 1248 C CA . GLU A 1 155 ? 7.669 -6.122 -9.808 1.00 95.38 155 GLU A CA 1
ATOM 1249 C C . GLU A 1 155 ? 7.674 -5.807 -8.303 1.00 95.38 155 GLU A C 1
ATOM 1251 O O . GLU A 1 155 ? 6.819 -6.289 -7.557 1.00 95.38 155 GLU A O 1
ATOM 1256 N N . LEU A 1 156 ? 8.572 -4.924 -7.852 1.00 95.25 156 LEU A N 1
ATOM 1257 C CA . LEU A 1 156 ? 8.560 -4.425 -6.476 1.00 95.25 156 LEU A CA 1
ATOM 1258 C C . LEU A 1 156 ? 7.313 -3.587 -6.178 1.00 95.25 156 LEU A C 1
ATOM 1260 O O . LEU A 1 156 ? 6.774 -3.699 -5.079 1.00 95.25 156 LEU A O 1
ATOM 1264 N N . ARG A 1 157 ? 6.813 -2.784 -7.128 1.00 94.94 157 ARG A N 1
ATOM 1265 C CA . ARG A 1 157 ? 5.549 -2.043 -6.957 1.00 94.94 157 ARG A CA 1
ATOM 1266 C C . ARG A 1 157 ? 4.364 -2.985 -6.802 1.00 94.94 157 ARG A C 1
ATOM 1268 O O . ARG A 1 157 ? 3.511 -2.729 -5.959 1.00 94.94 157 ARG A O 1
ATOM 1275 N N . GLN A 1 158 ? 4.324 -4.082 -7.556 1.00 95.06 158 GLN A N 1
ATOM 1276 C CA . GLN A 1 158 ? 3.258 -5.076 -7.414 1.00 95.06 158 GLN A CA 1
ATOM 1277 C C . GLN A 1 158 ? 3.296 -5.765 -6.051 1.00 95.06 158 GLN A C 1
ATOM 1279 O O . GLN A 1 158 ? 2.258 -5.904 -5.404 1.00 95.06 158 GLN A O 1
ATOM 1284 N N . MET A 1 159 ? 4.490 -6.122 -5.575 1.00 94.75 159 MET A N 1
ATOM 1285 C CA . MET A 1 159 ? 4.675 -6.620 -4.214 1.00 94.75 159 MET A CA 1
ATOM 1286 C C . MET A 1 159 ? 4.253 -5.586 -3.168 1.00 94.75 159 MET A C 1
ATOM 1288 O O . MET A 1 159 ? 3.506 -5.919 -2.252 1.00 94.75 159 MET A O 1
ATOM 1292 N N . HIS A 1 160 ? 4.680 -4.332 -3.310 1.00 94.69 160 HIS A N 1
ATOM 1293 C CA . HIS A 1 160 ? 4.278 -3.259 -2.405 1.00 94.69 160 HIS A CA 1
ATOM 1294 C C . HIS A 1 160 ? 2.754 -3.066 -2.398 1.00 94.69 160 HIS A C 1
ATOM 1296 O O . HIS A 1 160 ? 2.164 -2.914 -1.334 1.00 94.69 160 HIS A O 1
ATOM 1302 N N . GLY A 1 161 ? 2.095 -3.178 -3.556 1.00 95.56 161 GLY A N 1
ATOM 1303 C CA . GLY A 1 161 ? 0.636 -3.150 -3.677 1.00 95.56 161 GLY A CA 1
ATOM 1304 C C . GLY A 1 161 ? -0.067 -4.236 -2.855 1.00 95.56 161 GLY A C 1
ATOM 1305 O O . GLY A 1 161 ? -1.085 -3.955 -2.228 1.00 95.56 161 GLY A O 1
ATOM 1306 N N . MET A 1 162 ? 0.501 -5.443 -2.776 1.00 96.75 162 MET A N 1
ATOM 1307 C CA . MET A 1 162 ? -0.015 -6.523 -1.922 1.00 96.75 162 MET A CA 1
ATOM 1308 C C . MET A 1 162 ? 0.077 -6.163 -0.429 1.00 96.75 162 MET A C 1
ATOM 1310 O O . MET A 1 162 ? -0.871 -6.373 0.326 1.00 96.75 162 MET A O 1
ATOM 1314 N N . TYR A 1 163 ? 1.206 -5.584 -0.002 1.00 96.44 163 TYR A N 1
ATOM 1315 C CA . TYR A 1 163 ? 1.399 -5.116 1.376 1.00 96.44 163 TYR A CA 1
ATOM 1316 C C . TYR A 1 163 ? 0.484 -3.934 1.711 1.00 96.44 163 TYR A C 1
ATOM 1318 O O . TYR A 1 163 ? -0.099 -3.909 2.790 1.00 96.44 163 TYR A O 1
ATOM 1326 N N . ALA A 1 164 ? 0.293 -2.999 0.779 1.00 96.00 164 ALA A N 1
ATOM 1327 C CA . ALA A 1 164 ? -0.649 -1.892 0.925 1.00 96.00 164 ALA A CA 1
ATOM 1328 C C . ALA A 1 164 ? -2.103 -2.386 1.009 1.00 96.00 164 ALA A C 1
ATOM 1330 O O . ALA A 1 164 ? -2.901 -1.857 1.776 1.00 96.00 164 ALA A O 1
ATOM 1331 N N . ALA A 1 165 ? -2.461 -3.437 0.268 1.00 97.19 165 ALA A N 1
ATOM 1332 C CA . ALA A 1 165 ? -3.768 -4.069 0.398 1.00 97.19 165 ALA A CA 1
ATOM 1333 C C . ALA A 1 165 ? -3.963 -4.716 1.780 1.00 97.19 165 ALA A C 1
ATOM 1335 O O . ALA A 1 165 ? -5.044 -4.602 2.354 1.00 97.19 165 ALA A O 1
ATOM 1336 N N . ALA A 1 166 ? -2.927 -5.342 2.341 1.00 97.56 166 ALA A N 1
ATOM 1337 C CA . ALA A 1 166 ? -2.978 -5.880 3.698 1.00 97.56 166 ALA A CA 1
ATOM 1338 C C . ALA A 1 166 ? -3.060 -4.768 4.757 1.00 97.56 166 ALA A C 1
ATOM 1340 O O . ALA A 1 166 ? -3.819 -4.896 5.716 1.00 97.56 166 ALA A O 1
ATOM 1341 N N . ASP A 1 167 ? -2.337 -3.662 4.556 1.00 97.12 167 ASP A N 1
ATOM 1342 C CA . ASP A 1 167 ? -2.441 -2.462 5.391 1.00 97.12 167 ASP A CA 1
ATOM 1343 C C . ASP A 1 167 ? -3.873 -1.931 5.398 1.00 97.12 167 ASP A C 1
ATOM 1345 O O . ASP A 1 167 ? -4.435 -1.724 6.466 1.00 97.12 167 ASP A O 1
ATOM 1349 N N . ASN A 1 168 ? -4.509 -1.837 4.227 1.00 97.31 168 ASN A N 1
ATOM 1350 C CA . ASN A 1 168 ? -5.908 -1.430 4.116 1.00 97.31 168 ASN A CA 1
ATOM 1351 C C . ASN A 1 168 ? -6.857 -2.362 4.883 1.00 97.31 168 ASN A C 1
ATOM 1353 O O . ASN A 1 168 ? -7.767 -1.871 5.537 1.00 97.31 168 ASN A O 1
ATOM 1357 N N . ILE A 1 169 ? -6.654 -3.686 4.856 1.00 96.88 169 ILE A N 1
ATOM 1358 C CA . ILE A 1 169 ? -7.480 -4.629 5.640 1.00 96.88 169 ILE A CA 1
ATOM 1359 C C . ILE A 1 169 ? -7.360 -4.332 7.141 1.00 96.88 169 ILE A C 1
ATOM 1361 O O . ILE A 1 169 ? -8.364 -4.279 7.859 1.00 96.88 169 ILE A O 1
ATOM 1365 N N . LEU A 1 170 ? -6.133 -4.139 7.628 1.00 97.06 170 LEU A N 1
ATOM 1366 C CA . LEU A 1 170 ? -5.887 -3.852 9.039 1.00 97.06 170 LEU A CA 1
ATOM 1367 C C . LEU A 1 170 ? -6.377 -2.451 9.433 1.00 97.06 170 LEU A C 1
ATOM 1369 O O . LEU A 1 170 ? -6.902 -2.284 10.531 1.00 97.06 170 LEU A O 1
ATOM 1373 N N . GLU A 1 171 ? -6.259 -1.466 8.545 1.00 97.38 171 GLU A N 1
ATOM 1374 C CA . GLU A 1 171 ? -6.723 -0.090 8.740 1.00 97.38 171 GLU A CA 1
ATOM 1375 C C . GLU A 1 171 ? -8.253 -0.026 8.772 1.00 97.38 171 GLU A C 1
ATOM 1377 O O . GLU A 1 171 ? -8.819 0.610 9.661 1.00 97.38 171 GLU A O 1
ATOM 1382 N N . ASP A 1 172 ? -8.921 -0.738 7.858 1.00 97.38 172 ASP A N 1
ATOM 1383 C CA . ASP A 1 172 ? -10.375 -0.902 7.837 1.00 97.38 172 ASP A CA 1
ATOM 1384 C C . ASP A 1 172 ? -10.839 -1.496 9.184 1.00 97.38 172 ASP A C 1
ATOM 1386 O O . ASP A 1 172 ? -11.715 -0.930 9.840 1.00 97.38 172 ASP A O 1
ATOM 1390 N N . THR A 1 173 ? -10.171 -2.558 9.656 1.00 97.00 173 THR A N 1
ATOM 1391 C CA . THR A 1 173 ? -10.457 -3.217 10.947 1.00 97.00 173 THR A CA 1
ATOM 1392 C C . THR A 1 173 ? -10.217 -2.290 12.142 1.00 97.00 173 THR A C 1
ATOM 1394 O O . THR A 1 173 ? -11.024 -2.241 13.070 1.00 97.00 173 THR A O 1
ATOM 1397 N N . PHE A 1 174 ? -9.115 -1.533 12.136 1.00 97.19 174 PHE A N 1
ATOM 1398 C CA . PHE A 1 174 ? -8.809 -0.555 13.180 1.00 97.19 174 PHE A CA 1
ATOM 1399 C C . PHE A 1 174 ? -9.883 0.531 13.246 1.00 97.19 174 PHE A C 1
ATOM 1401 O O . PHE A 1 174 ? -10.359 0.852 14.331 1.00 97.19 174 PHE A O 1
ATOM 1408 N N . CYS A 1 175 ? -10.278 1.086 12.099 1.00 97.31 175 CYS A N 1
ATOM 1409 C CA . CYS A 1 175 ? -11.257 2.165 12.021 1.00 97.31 175 CYS A CA 1
ATOM 1410 C C . CYS A 1 175 ? -12.669 1.706 12.400 1.00 97.31 175 CYS A C 1
ATOM 1412 O O . CYS A 1 175 ? -13.406 2.465 13.033 1.00 97.31 175 CYS A O 1
ATOM 1414 N N . ASP A 1 176 ? -13.044 0.478 12.041 1.00 97.62 176 ASP A N 1
ATOM 1415 C CA . ASP A 1 176 ? -14.305 -0.136 12.463 1.00 97.62 176 ASP A CA 1
ATOM 1416 C C . ASP A 1 176 ? -14.336 -0.298 13.990 1.00 97.62 176 ASP A C 1
ATOM 1418 O O . ASP A 1 176 ? -15.200 0.291 14.638 1.00 97.62 176 ASP A O 1
ATOM 1422 N N . LEU A 1 177 ? -13.313 -0.922 14.584 1.00 97.38 177 LEU A N 1
ATOM 1423 C CA . LEU A 1 177 ? -13.222 -1.059 16.041 1.00 97.38 177 LEU A CA 1
ATOM 1424 C C . LEU A 1 177 ? -13.140 0.294 16.767 1.00 97.38 177 LEU A C 1
ATOM 1426 O O . LEU A 1 177 ? -13.714 0.460 17.840 1.00 97.38 177 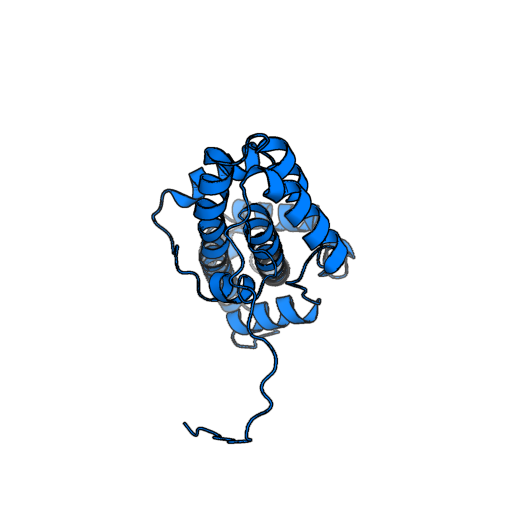LEU A O 1
ATOM 1430 N N . ALA A 1 178 ? -12.406 1.267 16.221 1.00 97.00 178 ALA A N 1
ATOM 1431 C CA . ALA A 1 178 ? -12.307 2.601 16.809 1.00 97.00 178 ALA A CA 1
ATOM 1432 C C . ALA A 1 178 ? -13.675 3.287 16.862 1.00 97.00 178 ALA A C 1
ATOM 1434 O O . ALA A 1 178 ? -13.976 3.949 17.850 1.00 97.00 178 ALA A O 1
ATOM 1435 N N . THR A 1 179 ? -14.486 3.113 15.814 1.00 97.25 179 THR A N 1
ATOM 1436 C CA . THR A 1 179 ? -15.853 3.643 15.759 1.00 97.25 179 THR A CA 1
ATOM 1437 C C . THR A 1 179 ? -16.719 2.979 16.826 1.00 97.25 179 THR A C 1
ATOM 1439 O O . THR A 1 179 ? -17.296 3.688 17.641 1.00 97.25 179 THR A O 1
ATOM 1442 N N . GLU A 1 180 ? -16.731 1.644 16.883 1.00 96.75 180 GLU A N 1
ATOM 1443 C CA . GLU A 1 180 ? -17.510 0.870 17.865 1.00 96.75 180 GLU A CA 1
ATOM 1444 C C . GLU A 1 180 ? -17.144 1.242 19.310 1.00 96.75 180 GLU A C 1
ATOM 1446 O O . GLU A 1 180 ? -18.008 1.540 20.126 1.00 96.75 180 GLU A O 1
ATOM 1451 N N . LEU A 1 181 ? -15.850 1.311 19.634 1.00 97.06 181 LEU A N 1
ATOM 1452 C CA . LEU A 1 181 ? -15.404 1.686 20.979 1.00 97.06 181 LEU A CA 1
ATOM 1453 C C . LEU A 1 181 ? -15.693 3.155 21.313 1.00 97.06 181 LEU A C 1
ATOM 1455 O O . LEU A 1 181 ? -15.887 3.485 22.484 1.00 97.06 181 LEU A O 1
ATOM 1459 N N . ALA A 1 182 ? -15.679 4.049 20.322 1.00 96.56 182 ALA A N 1
ATOM 1460 C CA . ALA A 1 182 ? -15.956 5.465 20.537 1.00 96.56 182 ALA A CA 1
ATOM 1461 C C . ALA A 1 182 ? -17.433 5.740 20.842 1.00 96.56 182 ALA A C 1
ATOM 1463 O O . ALA A 1 182 ? -17.705 6.732 21.520 1.00 96.56 182 ALA A O 1
ATOM 1464 N N . GLU A 1 183 ? -18.361 4.894 20.383 1.00 96.00 183 GLU A N 1
ATOM 1465 C CA . GLU A 1 183 ? -19.788 5.010 20.716 1.00 96.00 183 GLU A CA 1
ATOM 1466 C C . GLU A 1 183 ? -20.022 4.878 22.228 1.00 96.00 183 GLU A C 1
ATOM 1468 O O . GLU A 1 183 ? -20.760 5.678 22.802 1.00 96.00 183 GLU A O 1
ATOM 1473 N N . ASP A 1 184 ? -19.316 3.953 22.883 1.00 94.88 184 ASP A N 1
ATOM 1474 C CA . ASP A 1 184 ? -19.455 3.707 24.323 1.00 94.88 184 ASP A CA 1
ATOM 1475 C C . ASP A 1 184 ? -18.512 4.561 25.189 1.00 94.88 184 ASP A C 1
ATOM 1477 O O . ASP A 1 184 ? -18.878 5.004 26.279 1.00 94.88 184 ASP A O 1
ATOM 1481 N N . LEU A 1 185 ? -17.267 4.772 24.742 1.00 93.62 185 LEU A N 1
ATOM 1482 C CA . LEU A 1 185 ? -16.197 5.359 25.565 1.00 93.62 185 LEU A CA 1
ATOM 1483 C C . LEU A 1 185 ? -15.875 6.816 25.211 1.00 93.62 185 LEU A C 1
ATOM 1485 O O . LEU A 1 185 ? -15.240 7.518 26.004 1.00 93.62 185 LEU A O 1
ATOM 1489 N N . GLY A 1 186 ? -16.270 7.270 24.022 1.00 95.56 186 GLY A N 1
ATOM 1490 C CA . GLY A 1 186 ? -15.874 8.554 23.450 1.00 95.56 186 GLY A CA 1
ATOM 1491 C C . GLY A 1 186 ? -14.456 8.568 22.855 1.00 95.56 186 GLY A C 1
ATOM 1492 O O . GLY A 1 186 ? -13.550 7.846 23.279 1.00 95.56 186 GLY A O 1
ATOM 1493 N N . TRP A 1 187 ? -14.243 9.450 21.871 1.00 96.38 187 TRP A N 1
ATOM 1494 C CA . TRP A 1 187 ? -12.985 9.566 21.116 1.00 96.38 187 TRP A CA 1
ATOM 1495 C C . TRP A 1 187 ? -11.763 9.906 21.983 1.00 96.38 187 TRP A C 1
ATOM 1497 O O . TRP A 1 187 ? -10.665 9.398 21.746 1.00 96.38 187 TRP A O 1
ATOM 1507 N N . ASP A 1 188 ? -11.931 10.757 22.994 1.00 94.94 188 ASP A N 1
ATOM 1508 C CA . ASP A 1 188 ? -10.818 11.168 23.857 1.00 94.94 188 ASP A CA 1
ATOM 1509 C C . ASP A 1 188 ? -10.335 10.035 24.769 1.00 94.94 188 ASP A C 1
ATOM 1511 O O . ASP A 1 188 ? -9.144 9.953 25.062 1.00 94.94 188 ASP A O 1
ATOM 1515 N N . SER A 1 189 ? -11.223 9.112 25.147 1.00 92.50 189 SER A N 1
ATOM 1516 C CA . SER A 1 189 ? -10.874 7.939 25.956 1.00 92.50 189 SER A CA 1
ATOM 1517 C C . SER A 1 189 ? -10.090 6.894 25.164 1.00 92.50 189 SER A C 1
ATOM 1519 O O . SER A 1 189 ? -9.274 6.171 25.738 1.00 92.50 189 SER A O 1
ATOM 1521 N N . ILE A 1 190 ? -10.306 6.806 23.845 1.00 93.19 190 ILE A N 1
ATOM 1522 C CA . ILE A 1 190 ? -9.594 5.843 22.993 1.00 93.19 190 ILE A CA 1
ATOM 1523 C C . ILE A 1 190 ? -8.254 6.374 22.475 1.00 93.19 190 ILE A C 1
ATOM 1525 O O . ILE A 1 190 ? -7.366 5.582 22.173 1.00 93.19 190 ILE A O 1
ATOM 1529 N N . ALA A 1 191 ? -8.063 7.694 22.394 1.00 93.25 191 ALA A N 1
ATOM 1530 C CA . ALA A 1 191 ? -6.836 8.285 21.857 1.00 93.25 191 ALA A CA 1
ATOM 1531 C C . ALA A 1 191 ? -5.538 7.818 22.549 1.00 93.25 191 ALA A C 1
ATOM 1533 O O . ALA A 1 191 ? -4.593 7.474 21.834 1.00 93.25 191 ALA A O 1
ATOM 1534 N N . PRO A 1 192 ? -5.473 7.693 23.894 1.00 91.38 192 PRO A N 1
ATOM 1535 C CA . PRO A 1 192 ? -4.292 7.171 24.588 1.00 91.38 192 PRO A CA 1
ATOM 1536 C C . PRO A 1 192 ? -3.938 5.719 24.232 1.00 91.38 192 PRO A C 1
ATOM 1538 O O . PRO A 1 192 ? -2.853 5.249 24.572 1.00 91.38 192 PRO A O 1
ATOM 1541 N N . LEU A 1 193 ? -4.852 4.988 23.589 1.00 90.00 193 LEU A N 1
ATOM 1542 C CA . LEU A 1 193 ? -4.642 3.610 23.151 1.00 90.00 193 LEU A CA 1
ATOM 1543 C C . LEU A 1 193 ? -3.948 3.531 21.790 1.00 90.00 193 LEU A C 1
ATOM 1545 O O . LEU A 1 193 ? -3.461 2.459 21.437 1.00 90.00 193 LEU A O 1
ATOM 1549 N N . THR A 1 194 ? -3.900 4.629 21.033 1.00 90.31 194 THR A N 1
ATOM 1550 C CA . THR A 1 194 ? -3.265 4.664 19.713 1.00 90.31 194 THR A CA 1
ATOM 1551 C C . THR A 1 194 ? -1.799 5.087 19.825 1.00 90.31 194 THR A C 1
ATOM 1553 O O . THR A 1 194 ? -1.393 5.817 20.730 1.00 90.31 194 THR A O 1
ATOM 1556 N N . VAL A 1 195 ? -0.976 4.592 18.909 1.00 85.12 195 VAL A N 1
ATOM 1557 C CA . VAL A 1 195 ? 0.462 4.856 18.824 1.00 85.12 195 VAL A CA 1
ATOM 1558 C C . VAL A 1 195 ? 0.721 6.196 18.136 1.00 85.12 195 VAL A C 1
ATOM 1560 O O . VAL A 1 195 ? 1.635 6.924 18.525 1.00 85.12 195 VAL A O 1
ATOM 1563 N N . ILE A 1 196 ? -0.088 6.532 17.124 1.00 78.25 196 ILE A N 1
ATOM 1564 C CA . ILE A 1 196 ? 0.150 7.686 16.245 1.00 78.25 196 ILE A CA 1
ATOM 1565 C C . ILE A 1 196 ? -0.628 8.932 16.699 1.00 78.25 196 ILE A C 1
ATOM 1567 O O . ILE A 1 196 ? -0.082 10.037 16.680 1.00 78.25 196 ILE A O 1
ATOM 1571 N N . HIS A 1 197 ? -1.884 8.792 17.135 1.00 85.69 197 HIS A N 1
ATOM 1572 C CA . HIS A 1 197 ? -2.767 9.933 17.395 1.00 85.69 197 HIS A CA 1
ATOM 1573 C C . HIS A 1 197 ? -3.012 10.152 18.888 1.00 85.69 197 HIS A C 1
ATOM 1575 O O . HIS A 1 197 ? -3.740 9.426 19.551 1.00 85.69 197 HIS A O 1
ATOM 1581 N N . ARG A 1 198 ? -2.458 11.237 19.431 1.00 84.75 198 ARG A N 1
ATOM 1582 C CA . ARG A 1 198 ? -2.548 11.535 20.872 1.00 84.75 198 ARG A CA 1
ATOM 1583 C C . ARG A 1 198 ? -3.814 12.288 21.296 1.00 84.75 198 ARG A C 1
ATOM 1585 O O . ARG A 1 198 ? -3.916 12.685 22.450 1.00 84.75 198 ARG A O 1
ATOM 1592 N N . THR A 1 199 ? -4.748 12.527 20.378 1.00 93.31 199 THR A N 1
ATOM 1593 C CA . THR A 1 199 ? -5.986 13.277 20.639 1.00 93.31 199 THR A CA 1
ATOM 1594 C C . THR A 1 199 ? -7.185 12.555 20.037 1.00 93.31 199 THR A C 1
ATOM 1596 O O . THR A 1 199 ? -7.056 11.941 18.973 1.00 93.31 199 THR A O 1
ATOM 1599 N N . GLY A 1 200 ? -8.361 12.657 20.673 1.00 93.94 200 GLY A N 1
ATOM 1600 C CA . GLY A 1 200 ? -9.588 12.043 20.155 1.00 93.94 200 GLY A CA 1
ATOM 1601 C C . GLY A 1 200 ? -9.943 12.568 18.769 1.00 93.94 200 GLY A C 1
ATOM 1602 O O . GLY A 1 200 ? -10.278 11.799 17.871 1.00 93.94 200 GLY A O 1
ATOM 1603 N N . ASN A 1 201 ? -9.738 13.868 18.543 1.00 95.38 201 ASN A N 1
ATOM 1604 C CA . ASN A 1 201 ? -9.907 14.466 17.223 1.00 95.38 201 ASN A CA 1
ATOM 1605 C C . ASN A 1 201 ? -8.963 13.864 16.165 1.00 95.38 201 ASN A C 1
ATOM 1607 O O . ASN A 1 201 ? -9.371 13.693 15.022 1.00 95.38 201 ASN A O 1
ATOM 1611 N N . GLY A 1 202 ? -7.723 13.523 16.527 1.00 94.88 202 GLY A N 1
ATOM 1612 C CA . GLY A 1 202 ? -6.783 12.870 15.614 1.00 94.88 202 GLY A CA 1
ATOM 1613 C C . GLY A 1 202 ? -7.261 11.485 15.180 1.00 94.88 202 GLY A C 1
ATOM 1614 O O . GLY A 1 202 ? -7.241 11.181 13.990 1.00 94.88 202 GLY A O 1
ATOM 1615 N N . VAL A 1 203 ? -7.757 10.677 16.125 1.00 96.00 203 VAL A N 1
ATOM 1616 C CA . VAL A 1 203 ? -8.323 9.351 15.820 1.00 96.00 203 VAL A CA 1
ATOM 1617 C C . VAL A 1 203 ? -9.577 9.481 14.956 1.00 96.00 203 VAL A C 1
ATOM 1619 O O . VAL A 1 203 ? -9.693 8.800 13.940 1.00 96.00 203 VAL A O 1
ATOM 1622 N N . ARG A 1 204 ? -10.478 10.410 15.297 1.00 97.25 204 ARG A N 1
ATOM 1623 C CA . ARG A 1 204 ? -11.689 10.684 14.512 1.00 97.25 204 ARG A CA 1
ATOM 1624 C C . ARG A 1 204 ? -11.360 11.082 13.072 1.00 97.25 204 ARG A C 1
ATOM 1626 O O . ARG A 1 204 ? -11.962 10.553 12.146 1.00 97.25 204 ARG A O 1
ATOM 1633 N N . LEU A 1 205 ? -10.389 11.975 12.869 1.00 96.44 205 LEU A N 1
ATOM 1634 C CA . LEU A 1 205 ? -9.975 12.407 11.530 1.00 96.44 205 LEU A CA 1
ATOM 1635 C C . LEU A 1 205 ? -9.392 11.258 10.700 1.00 96.44 205 LEU A C 1
ATOM 1637 O O . LEU A 1 205 ? -9.690 11.173 9.511 1.00 96.44 205 LEU A O 1
ATOM 1641 N N . ARG A 1 206 ? -8.614 10.358 11.316 1.00 95.88 206 ARG A N 1
ATOM 1642 C CA . ARG A 1 206 ? -8.120 9.140 10.656 1.00 95.88 206 ARG A CA 1
ATOM 1643 C C . ARG A 1 206 ? -9.272 8.246 10.203 1.00 95.88 206 ARG A C 1
ATOM 1645 O O . ARG A 1 206 ? -9.300 7.847 9.042 1.00 95.88 206 ARG A O 1
ATOM 1652 N N . VAL A 1 207 ? -10.254 8.005 11.077 1.00 97.31 207 VAL A N 1
ATOM 1653 C CA . VAL A 1 207 ? -11.463 7.246 10.721 1.00 97.31 207 VAL A CA 1
ATOM 1654 C C . VAL A 1 207 ? -12.198 7.928 9.571 1.00 97.31 207 VAL A C 1
ATOM 1656 O O . VAL A 1 207 ? -12.495 7.292 8.568 1.00 97.31 207 VAL A O 1
ATOM 1659 N N . GLU A 1 208 ? -12.448 9.233 9.647 1.00 97.62 208 GLU A N 1
ATOM 1660 C CA . GLU A 1 208 ? -13.127 9.975 8.580 1.00 97.62 208 GLU A CA 1
ATOM 1661 C C . GLU A 1 208 ? -12.380 9.946 7.247 1.00 97.62 208 GLU A C 1
ATOM 1663 O O . GLU A 1 208 ? -13.016 9.913 6.191 1.00 97.62 208 GLU A O 1
ATOM 1668 N N . GLN A 1 209 ? -11.050 9.994 7.274 1.00 97.06 209 GLN A N 1
ATOM 1669 C CA . GLN A 1 209 ? -10.232 9.846 6.078 1.00 97.06 209 GLN A CA 1
ATOM 1670 C C . GLN A 1 209 ? -10.406 8.447 5.482 1.00 97.06 209 GLN A C 1
ATOM 1672 O O . GLN A 1 209 ? -10.751 8.329 4.305 1.00 97.06 209 GLN A O 1
ATOM 1677 N N . GLN A 1 210 ? -10.288 7.402 6.304 1.00 97.12 210 GLN A N 1
ATOM 1678 C CA . GLN A 1 210 ? -10.524 6.029 5.869 1.00 97.12 210 GLN A CA 1
ATOM 1679 C C . GLN A 1 210 ? -11.941 5.876 5.286 1.00 97.12 210 GLN A C 1
ATOM 1681 O O . GLN A 1 210 ? -12.098 5.313 4.206 1.00 97.12 210 GLN A O 1
ATOM 1686 N N . ARG A 1 211 ? -12.984 6.449 5.902 1.00 97.38 211 ARG A N 1
ATOM 1687 C CA . ARG A 1 211 ? -14.362 6.377 5.374 1.00 97.38 211 ARG A CA 1
ATOM 1688 C C . ARG A 1 211 ? -14.514 7.098 4.037 1.00 97.38 211 ARG A C 1
ATOM 1690 O O . ARG A 1 211 ? -15.259 6.634 3.173 1.00 97.38 211 ARG A O 1
ATOM 1697 N N . ARG A 1 212 ? -13.817 8.219 3.841 1.00 97.31 212 ARG A N 1
ATOM 1698 C CA . ARG A 1 212 ? -13.813 8.942 2.561 1.00 97.31 212 ARG A CA 1
ATOM 1699 C C . ARG A 1 212 ? -13.170 8.118 1.453 1.00 97.31 212 ARG A C 1
ATOM 1701 O O . ARG A 1 212 ? -13.731 8.046 0.364 1.00 97.31 212 ARG A O 1
ATOM 1708 N N . GLU A 1 213 ? -12.045 7.475 1.736 1.00 95.62 213 GLU A N 1
ATOM 1709 C CA . GLU A 1 213 ? -11.257 6.734 0.746 1.00 95.62 213 GLU A CA 1
ATOM 1710 C C . GLU A 1 213 ? -11.826 5.333 0.473 1.00 95.62 213 GLU A C 1
ATOM 1712 O O . GLU A 1 213 ? -11.960 4.917 -0.679 1.00 95.62 213 GLU A O 1
ATOM 1717 N N . ARG A 1 214 ? -12.215 4.620 1.531 1.00 96.06 214 ARG A N 1
ATOM 1718 C CA . ARG A 1 214 ? -12.535 3.184 1.525 1.00 96.06 214 ARG A CA 1
ATOM 1719 C C . ARG A 1 214 ? -14.004 2.879 1.806 1.00 96.06 214 ARG A C 1
ATOM 1721 O O . ARG A 1 214 ? -14.468 1.798 1.464 1.00 96.06 214 ARG A O 1
ATOM 1728 N N . GLY A 1 215 ? -14.750 3.815 2.392 1.00 96.12 215 GLY A N 1
ATOM 1729 C CA . GLY A 1 215 ? -16.170 3.639 2.706 1.00 96.12 215 GLY A CA 1
ATOM 1730 C C . GLY A 1 215 ? -16.460 2.879 4.002 1.00 96.12 215 GLY A C 1
ATOM 1731 O O . GLY A 1 215 ? -15.571 2.589 4.806 1.00 96.12 215 GLY A O 1
ATOM 1732 N N . LEU A 1 216 ? -17.742 2.580 4.217 1.00 95.81 216 LEU A N 1
ATOM 1733 C CA . LEU A 1 216 ? -18.263 1.833 5.372 1.00 95.81 216 LEU A CA 1
ATOM 1734 C C . LEU A 1 216 ? -18.104 0.310 5.193 1.00 95.81 216 LEU A C 1
ATOM 1736 O O . LEU A 1 216 ? -17.769 -0.140 4.093 1.00 95.81 216 LEU A O 1
ATOM 1740 N N . PRO A 1 217 ? -18.321 -0.506 6.243 1.00 93.62 217 PRO A N 1
ATOM 1741 C CA . PRO A 1 217 ? -18.350 -1.958 6.097 1.00 93.62 217 PRO A CA 1
ATOM 1742 C C . PRO A 1 217 ? -19.302 -2.394 4.971 1.00 93.62 217 PRO A C 1
ATOM 1744 O O . PRO A 1 217 ? -20.428 -1.912 4.875 1.00 93.62 217 PRO A O 1
ATOM 1747 N N . GLY A 1 218 ? -18.826 -3.277 4.089 1.00 91.81 218 GLY A N 1
ATOM 1748 C CA . GLY A 1 218 ? -19.560 -3.722 2.896 1.00 91.81 218 GLY A CA 1
ATOM 1749 C C . GLY A 1 218 ? -19.425 -2.824 1.656 1.00 91.81 218 GLY A C 1
ATOM 1750 O O . GLY A 1 218 ? -19.891 -3.213 0.584 1.00 91.81 218 GLY A O 1
ATOM 1751 N N . ASP A 1 219 ? -18.769 -1.662 1.751 1.00 96.31 219 ASP A N 1
ATOM 1752 C CA . ASP A 1 219 ? -18.541 -0.784 0.598 1.00 96.31 219 ASP A CA 1
ATOM 1753 C C . ASP A 1 219 ? -17.650 -1.476 -0.460 1.00 96.31 219 ASP A C 1
ATOM 1755 O O . ASP A 1 219 ? -16.594 -2.021 -0.115 1.00 96.31 219 ASP A O 1
ATOM 1759 N N . PRO A 1 220 ? -18.019 -1.454 -1.758 1.00 94.81 220 PRO A N 1
ATOM 1760 C CA . PRO A 1 220 ? -17.218 -2.051 -2.826 1.00 94.81 220 PRO A CA 1
ATOM 1761 C C . PRO A 1 220 ? -15.783 -1.527 -2.906 1.00 94.81 220 PRO A C 1
ATOM 1763 O O . PRO A 1 220 ? -14.900 -2.260 -3.347 1.00 94.81 220 PRO A O 1
ATOM 1766 N N . ARG A 1 221 ? -15.523 -0.294 -2.453 1.00 94.44 221 ARG A N 1
ATOM 1767 C CA . ARG A 1 221 ? -14.173 0.283 -2.400 1.00 94.44 221 ARG A CA 1
ATOM 1768 C C . ARG A 1 221 ? -13.255 -0.452 -1.436 1.00 94.44 221 ARG A C 1
ATOM 1770 O O . ARG A 1 221 ? -12.044 -0.330 -1.583 1.00 94.44 221 ARG A O 1
ATOM 1777 N N . ARG A 1 222 ? -13.800 -1.239 -0.499 1.00 94.12 222 ARG A N 1
ATOM 1778 C CA . ARG A 1 222 ? -13.007 -2.083 0.398 1.00 94.12 222 ARG A CA 1
ATOM 1779 C C . ARG A 1 222 ? -12.474 -3.356 -0.257 1.00 94.12 222 ARG A C 1
ATOM 1781 O O . ARG A 1 222 ? -11.593 -4.000 0.312 1.00 94.12 222 ARG A O 1
ATOM 1788 N N . ARG A 1 223 ? -12.967 -3.720 -1.447 1.00 92.38 223 ARG A N 1
ATOM 1789 C CA . ARG A 1 223 ? -12.520 -4.925 -2.157 1.00 92.38 223 ARG A CA 1
ATOM 1790 C C . ARG A 1 223 ? -11.020 -4.869 -2.425 1.00 92.38 223 ARG A C 1
ATOM 1792 O O . ARG A 1 223 ? -10.468 -3.832 -2.790 1.00 92.38 223 ARG A O 1
ATOM 1799 N N . VAL A 1 224 ? -10.382 -6.009 -2.207 1.00 92.56 224 VAL A N 1
ATOM 1800 C CA . VAL A 1 224 ? -8.959 -6.208 -2.450 1.00 92.56 224 VAL A CA 1
ATOM 1801 C C . VAL A 1 224 ? -8.795 -6.640 -3.898 1.00 92.56 224 VAL A C 1
ATOM 1803 O O . VAL A 1 224 ? -9.373 -7.641 -4.310 1.00 92.56 224 VAL A O 1
ATOM 1806 N N . GLU A 1 225 ? -8.023 -5.882 -4.666 1.00 91.19 225 GLU A N 1
ATOM 1807 C CA . GLU A 1 225 ? -7.732 -6.190 -6.063 1.00 91.19 225 GLU A CA 1
ATOM 1808 C C . GLU A 1 225 ? -6.338 -5.690 -6.438 1.00 91.19 225 GLU A C 1
ATOM 1810 O O . GLU A 1 225 ? -5.924 -4.604 -6.018 1.00 91.19 225 GLU A O 1
ATOM 1815 N N . GLN A 1 226 ? -5.617 -6.481 -7.234 1.00 91.81 226 GLN A N 1
ATOM 1816 C CA . GLN A 1 226 ? -4.361 -6.042 -7.826 1.00 91.81 226 GLN A CA 1
ATOM 1817 C C . GLN A 1 226 ? -4.656 -5.047 -8.948 1.00 91.81 226 GLN A C 1
ATOM 1819 O O . GLN A 1 226 ? -5.424 -5.338 -9.863 1.00 91.81 226 GLN A O 1
ATOM 1824 N N . ARG A 1 227 ? -4.040 -3.864 -8.868 1.00 86.56 227 ARG A N 1
ATOM 1825 C CA . ARG A 1 227 ? -4.151 -2.797 -9.870 1.00 86.56 227 ARG A CA 1
ATOM 1826 C C . ARG A 1 227 ? -2.792 -2.553 -10.522 1.00 86.56 227 ARG A C 1
ATOM 1828 O O . ARG A 1 227 ? -1.773 -2.585 -9.832 1.00 86.56 227 ARG A O 1
ATOM 1835 N N . TYR A 1 228 ? -2.806 -2.292 -11.828 1.00 84.00 228 TYR A N 1
ATOM 1836 C CA . TYR A 1 228 ? -1.621 -2.078 -12.665 1.00 84.00 228 TYR A CA 1
ATOM 1837 C C . TYR A 1 228 ? -1.530 -0.632 -13.147 1.00 84.00 228 TYR A C 1
ATOM 1839 O O . TYR A 1 228 ? -2.576 -0.090 -13.565 1.00 84.00 228 TYR A O 1
#

Sequence (228 aa):
MPVCLWWGSGVSGHHGAMTAARKPSDWLEDMTWHRRMYDQSKFRWVPEDPMSLALTWTKGRVEFTTPGHLRRLDIQLHELRYYAGGIEDAMLDPLALAREQCPDYRAGLELVGMTKTDVDILRYNALGGRVRNHPEAKRALRGIPLPNPFSQVWELRQMHGMYAAADNILEDTFCDLATELAEDLGWDSIAPLTVIHRTGNGVRLRVEQQRRERGLPGDPRRRVEQRY

Secondary structure (DSSP, 8-state):
-----------------------GGGHHHHHHHHHHHTTT-SS---THHHHHHHHHHHTT-----SHHHHHHHHHHHHHHHHHHHHHHHHTHHHHHHHHHH-TTHHHHHHHTT--HHHHHHHHHHTTTT--TT-HHHHHHTTT-SS--HHHHHHHHHHHHHHHHHHHHHHHHHHHHHHHHHHHHH-HHHHGGG-SS--SHHHHHHHHHHHHHHH-STT-GGG------

pLDDT: mean 86.82, std 17.86, range [28.45, 97.62]